Protein AF-A0A970YTP7-F1 (afdb_monomer_lite)

pLDDT: mean 92.65, std 6.41, range [54.28, 98.81]

Foldseek 3Di:
DFQQPDFQFWFAWPVGRDIDTHHLLCQCPCLVHIHTQATDDPDPLLRVLSLVVSLLLCLVLPAAQDPVSLVVCLVPPDHSVVSSVSCVVVRQQGACDHDQFHALDDPPDPDDDDALCVLAQLDDDPVCVVVVVNVPDDPPPDRDDDSSRSVSSSSSCQPAAAQPDPPDFHHPCHHRDDDDFDADPPPDPSCSHSSNSSSSSHHHPVVVVVDPDDVVPPDVCSSRVRNDDDDDDD

Radius of gyration: 18.91 Å; chains: 1; bounding box: 50×32×52 Å

Sequence (234 aa):
MNLLNDAWIPVIRRGTPKRVLIRPYEITEGIDVDPFCSIDAKRPDFKSSYLQFLIGIIQTVMTPQDEVEWVRLFCKPPSKEQLFHSMQKDQRYFDLIGDEISFMQEPNLNAGRKPIANLLIESPGENTLEQNTDHFVKRDRVKGMCEACTAASLYTLNANAPAGGAGIRTSLRGGGPLTVAIIPDGYNAAYDTLWHLVWLNVLISKDLERTNCTLSLQDSAAKFPWAGDIRISK

Structure (mmCIF, N/CA/C/O backbone):
data_AF-A0A970YTP7-F1
#
_entry.id   AF-A0A970YTP7-F1
#
loop_
_atom_site.group_PDB
_atom_site.id
_atom_site.type_symbol
_atom_site.label_atom_id
_atom_site.label_alt_id
_atom_site.label_comp_id
_atom_site.label_asym_id
_atom_site.label_entity_id
_atom_site.label_seq_id
_atom_site.pdbx_PDB_ins_code
_atom_site.Cartn_x
_atom_site.Cartn_y
_atom_site.Cartn_z
_atom_site.occupancy
_atom_site.B_iso_or_equiv
_atom_site.auth_seq_id
_atom_site.auth_comp_id
_atom_site.auth_asym_id
_atom_site.auth_atom_id
_atom_site.pdbx_PDB_model_num
ATOM 1 N N . MET A 1 1 ? -1.627 -13.149 8.360 1.00 95.81 1 MET A N 1
ATOM 2 C CA . MET A 1 1 ? -1.200 -12.580 7.059 1.00 95.81 1 MET A CA 1
ATOM 3 C C . MET A 1 1 ? -0.053 -11.584 7.234 1.00 95.81 1 MET A C 1
ATOM 5 O O . MET A 1 1 ? -0.140 -10.746 8.128 1.00 95.81 1 MET A O 1
ATOM 9 N N . ASN A 1 2 ? 0.952 -11.613 6.358 1.00 98.12 2 ASN A N 1
ATOM 10 C CA . ASN A 1 2 ? 2.012 -10.612 6.220 1.00 98.12 2 ASN A CA 1
ATOM 11 C C . ASN A 1 2 ? 1.844 -9.821 4.909 1.00 98.12 2 ASN A C 1
ATOM 13 O O . ASN A 1 2 ? 1.825 -10.403 3.825 1.00 98.12 2 ASN A O 1
ATOM 17 N N . LEU A 1 3 ? 1.748 -8.490 4.981 1.00 98.44 3 LEU A N 1
ATOM 18 C CA . LEU A 1 3 ? 1.419 -7.636 3.830 1.00 98.44 3 LEU A CA 1
ATOM 19 C C . LEU A 1 3 ? 2.517 -7.585 2.750 1.00 98.44 3 LEU A C 1
ATOM 21 O O . LEU A 1 3 ? 2.234 -7.139 1.636 1.00 98.44 3 LEU A O 1
ATOM 25 N N . LEU A 1 4 ? 3.750 -8.013 3.044 1.00 98.25 4 LEU A N 1
ATOM 26 C CA . LEU A 1 4 ? 4.820 -8.108 2.045 1.00 98.25 4 LEU A CA 1
ATOM 27 C C . LEU A 1 4 ? 4.915 -9.507 1.429 1.00 98.25 4 LEU A C 1
ATOM 29 O O . LEU A 1 4 ? 5.286 -9.618 0.264 1.00 98.25 4 LEU A O 1
ATOM 33 N N . ASN A 1 5 ? 4.559 -10.558 2.173 1.00 97.62 5 ASN A N 1
ATOM 34 C CA . ASN A 1 5 ? 4.778 -11.952 1.769 1.00 97.62 5 ASN A CA 1
ATOM 35 C C . ASN A 1 5 ? 3.519 -12.707 1.327 1.00 97.62 5 ASN A C 1
ATOM 37 O O . ASN A 1 5 ? 3.646 -13.727 0.649 1.00 97.62 5 ASN A O 1
ATOM 41 N N . ASP A 1 6 ? 2.325 -12.226 1.661 1.00 98.31 6 ASP A N 1
ATOM 42 C CA . ASP A 1 6 ? 1.063 -12.833 1.241 1.00 98.31 6 ASP A CA 1
ATOM 43 C C . ASP A 1 6 ? 0.432 -12.061 0.083 1.00 98.31 6 ASP A C 1
ATOM 45 O O . ASP A 1 6 ? 0.568 -10.845 -0.037 1.00 98.31 6 ASP A O 1
ATOM 49 N N . ALA A 1 7 ? -0.267 -12.766 -0.805 1.00 98.31 7 ALA A N 1
ATOM 50 C CA . ALA A 1 7 ? -0.941 -12.143 -1.937 1.00 98.31 7 ALA A CA 1
ATOM 51 C C . ALA A 1 7 ? -2.274 -11.523 -1.488 1.00 98.31 7 ALA A C 1
ATOM 53 O O . ALA A 1 7 ? -3.228 -12.242 -1.186 1.00 98.31 7 ALA A O 1
ATOM 54 N N . TRP A 1 8 ? -2.362 -10.190 -1.465 1.00 98.19 8 TRP A N 1
ATOM 55 C CA . TRP A 1 8 ? -3.527 -9.474 -0.917 1.00 98.19 8 TRP A CA 1
ATOM 56 C C . TRP A 1 8 ? -3.971 -8.253 -1.735 1.00 98.19 8 TRP A C 1
ATOM 58 O O . TRP A 1 8 ? -5.082 -7.754 -1.530 1.00 98.19 8 TRP A O 1
ATOM 68 N N . ILE A 1 9 ? -3.151 -7.788 -2.682 1.00 98.50 9 ILE A N 1
ATOM 69 C CA . ILE A 1 9 ? -3.449 -6.612 -3.506 1.00 98.50 9 ILE A CA 1
ATOM 70 C C . ILE A 1 9 ? -4.160 -7.070 -4.781 1.00 98.50 9 ILE A C 1
ATOM 72 O O . ILE A 1 9 ? -3.568 -7.802 -5.574 1.00 98.50 9 ILE A O 1
ATOM 76 N N . PRO A 1 10 ? -5.424 -6.677 -5.009 1.00 97.88 10 PRO A N 1
ATOM 77 C CA . PRO A 1 10 ? -6.154 -7.113 -6.183 1.00 97.88 10 PRO A CA 1
ATOM 78 C C . PRO A 1 10 ? -5.772 -6.302 -7.415 1.00 97.88 10 PRO A C 1
ATOM 80 O O . PRO A 1 10 ? -5.899 -5.079 -7.427 1.00 97.88 10 PRO A O 1
ATOM 83 N N . VAL A 1 11 ? -5.375 -6.991 -8.475 1.00 98.00 11 VAL A N 1
ATOM 84 C CA . VAL A 1 11 ? -4.936 -6.387 -9.735 1.00 98.00 11 VAL A CA 1
ATOM 85 C C . VAL A 1 11 ? -5.512 -7.134 -10.931 1.00 98.00 11 VAL A C 1
ATOM 87 O O . VAL A 1 11 ? -5.955 -8.280 -10.817 1.00 98.00 11 VAL A O 1
ATOM 90 N N . ILE A 1 12 ? -5.487 -6.480 -12.087 1.00 96.81 12 ILE A N 1
ATOM 91 C CA . ILE A 1 12 ? -5.805 -7.085 -13.383 1.00 96.81 12 ILE A CA 1
ATOM 92 C C . ILE A 1 12 ? -4.615 -6.963 -14.330 1.00 96.81 12 ILE A C 1
ATOM 94 O O . ILE A 1 12 ? -3.863 -5.982 -14.287 1.00 96.81 12 ILE A O 1
ATOM 98 N N . ARG A 1 13 ? -4.453 -7.978 -15.178 1.00 95.00 13 ARG A N 1
ATOM 99 C CA . ARG A 1 13 ? -3.496 -7.955 -16.283 1.00 95.00 13 ARG A CA 1
ATOM 100 C C . ARG A 1 13 ? -4.129 -7.315 -17.517 1.00 95.00 13 ARG A C 1
ATOM 102 O O . ARG A 1 13 ? -5.354 -7.266 -17.640 1.00 95.00 13 ARG A O 1
ATOM 109 N N . ARG A 1 14 ? -3.295 -6.825 -18.432 1.00 91.75 14 ARG A N 1
ATOM 110 C CA . ARG A 1 14 ? -3.754 -6.194 -19.677 1.00 91.75 14 ARG A CA 1
ATOM 111 C C . ARG A 1 14 ? -4.436 -7.194 -20.612 1.00 91.75 14 ARG A C 1
ATOM 113 O O . ARG A 1 14 ? -5.517 -6.913 -21.118 1.00 91.75 14 ARG A O 1
ATOM 120 N N . GLY A 1 15 ? -3.799 -8.337 -20.854 1.00 86.31 15 GLY A N 1
ATOM 121 C CA . GLY A 1 15 ? -4.267 -9.365 -21.781 1.00 86.31 15 GLY A CA 1
ATOM 122 C C . GLY A 1 15 ? -5.380 -10.237 -21.204 1.00 86.31 15 GLY A C 1
ATOM 123 O O . GLY A 1 15 ? -6.215 -10.741 -21.953 1.00 86.31 15 GLY A O 1
ATOM 124 N N . THR A 1 16 ? -5.434 -10.377 -19.875 1.00 81.44 16 THR A N 1
ATOM 125 C CA . THR A 1 16 ? -6.469 -11.160 -19.192 1.00 81.44 16 THR A CA 1
ATOM 126 C C . THR A 1 16 ? -7.192 -10.309 -18.142 1.00 81.44 16 THR A C 1
ATOM 128 O O . THR A 1 16 ? -6.601 -10.006 -17.105 1.00 81.44 16 THR A O 1
ATOM 131 N N . PRO A 1 17 ? -8.500 -10.019 -18.295 1.00 77.12 17 PRO A N 1
ATOM 132 C CA . PRO A 1 17 ? -9.272 -9.227 -17.327 1.00 77.12 17 PRO A CA 1
ATOM 133 C C . PRO A 1 17 ? -9.579 -9.990 -16.023 1.00 77.12 17 PRO A C 1
ATOM 135 O O . PRO A 1 17 ? -10.456 -9.610 -15.247 1.00 77.12 17 PRO A O 1
ATOM 138 N N . LYS A 1 18 ? -8.887 -11.106 -15.768 1.00 85.12 18 LYS A N 1
ATOM 139 C CA . LYS A 1 18 ? -9.058 -11.892 -14.554 1.00 85.12 18 LYS A CA 1
ATOM 140 C C . LYS A 1 18 ? -8.358 -11.178 -13.406 1.00 85.12 18 LYS A C 1
ATOM 142 O O . LYS A 1 18 ? -7.140 -11.023 -13.405 1.00 85.12 18 LYS A O 1
ATOM 147 N N . ARG A 1 19 ? -9.146 -10.820 -12.395 1.00 93.44 19 ARG A N 1
ATOM 148 C CA . ARG A 1 19 ? -8.637 -10.351 -11.109 1.00 93.44 19 ARG A CA 1
ATOM 149 C C . ARG A 1 19 ? -7.770 -11.431 -10.465 1.00 93.44 19 ARG A C 1
ATOM 151 O O . ARG A 1 19 ? -8.222 -12.565 -10.283 1.00 93.44 19 ARG A O 1
ATOM 158 N N . VAL A 1 20 ? -6.564 -11.054 -10.065 1.00 96.25 20 VAL A N 1
ATOM 159 C CA . VAL A 1 20 ? -5.666 -11.867 -9.239 1.00 96.25 20 VAL A CA 1
ATOM 160 C C . VAL A 1 20 ? -5.210 -11.061 -8.029 1.00 96.25 20 VAL A C 1
ATOM 162 O O . VAL A 1 20 ? -5.306 -9.835 -8.023 1.00 96.25 20 VAL A O 1
ATOM 165 N N . LEU A 1 21 ? -4.766 -11.751 -6.983 1.00 97.75 21 LEU A N 1
ATOM 166 C CA . LEU A 1 21 ? -4.118 -11.121 -5.839 1.00 97.75 21 LEU A CA 1
ATOM 167 C C . LEU A 1 21 ? -2.610 -11.239 -6.022 1.00 97.75 21 LEU A C 1
ATOM 169 O O . LEU A 1 21 ? -2.137 -12.316 -6.382 1.00 97.75 21 LEU A O 1
ATOM 173 N N . ILE A 1 22 ? -1.889 -10.156 -5.757 1.00 98.38 22 ILE A N 1
ATOM 174 C CA . ILE A 1 22 ? -0.428 -10.127 -5.792 1.00 98.38 22 ILE A CA 1
ATOM 175 C C . ILE A 1 22 ? 0.149 -9.704 -4.450 1.00 98.38 22 ILE A C 1
ATOM 177 O O . ILE A 1 22 ? -0.513 -9.057 -3.626 1.00 98.38 22 ILE A O 1
ATOM 181 N N . ARG A 1 23 ? 1.410 -10.064 -4.262 1.00 98.62 23 ARG A N 1
ATOM 182 C CA . ARG A 1 23 ? 2.311 -9.492 -3.267 1.00 98.62 23 ARG A CA 1
ATOM 183 C C . ARG A 1 23 ? 2.879 -8.176 -3.804 1.00 98.62 23 ARG A C 1
ATOM 185 O O . ARG A 1 23 ? 2.983 -8.018 -5.022 1.00 98.62 23 ARG A O 1
ATOM 192 N N . PRO A 1 24 ? 3.312 -7.238 -2.947 1.00 98.56 24 PRO A N 1
ATOM 193 C CA . PRO A 1 24 ? 3.849 -5.959 -3.415 1.00 98.56 24 PRO A CA 1
ATOM 194 C C . PRO A 1 24 ? 5.043 -6.112 -4.368 1.00 98.56 24 PRO A C 1
ATOM 196 O O . PRO A 1 24 ? 5.135 -5.393 -5.359 1.00 98.56 24 PRO A O 1
ATOM 199 N N . TYR A 1 25 ? 5.923 -7.087 -4.118 1.00 98.50 25 TYR A N 1
ATOM 200 C CA . TYR A 1 25 ? 7.094 -7.344 -4.961 1.00 98.50 25 TYR A CA 1
ATOM 201 C C . TYR A 1 25 ? 6.776 -8.017 -6.306 1.00 98.50 25 TYR A C 1
ATOM 203 O O . TYR A 1 25 ? 7.640 -8.080 -7.174 1.00 98.50 25 TYR A O 1
ATOM 211 N N . GLU A 1 26 ? 5.553 -8.511 -6.514 1.00 98.56 26 GLU A N 1
ATOM 212 C CA . GLU A 1 26 ? 5.126 -9.125 -7.780 1.00 98.56 26 GLU A CA 1
ATOM 213 C C . GLU A 1 26 ? 4.607 -8.087 -8.790 1.00 98.56 26 GLU A C 1
ATOM 215 O O . GLU A 1 26 ? 4.270 -8.447 -9.911 1.00 98.56 26 GLU A O 1
ATOM 220 N N . ILE A 1 27 ? 4.569 -6.794 -8.445 1.00 98.25 27 ILE A N 1
ATOM 221 C CA . ILE A 1 27 ? 4.050 -5.708 -9.300 1.00 98.25 27 ILE A CA 1
ATOM 222 C C . ILE A 1 27 ? 4.696 -5.633 -10.700 1.00 98.25 27 ILE A C 1
ATOM 224 O O . ILE A 1 27 ? 4.049 -5.177 -11.644 1.00 98.25 27 ILE A O 1
ATOM 228 N N . THR A 1 28 ? 5.940 -6.099 -10.858 1.00 98.12 28 THR A N 1
ATOM 229 C CA . THR A 1 28 ? 6.660 -6.158 -12.145 1.00 98.12 28 THR A CA 1
ATOM 230 C C . THR A 1 28 ? 6.602 -7.533 -12.824 1.00 98.12 28 THR A C 1
ATOM 232 O O . THR A 1 28 ? 7.197 -7.731 -13.884 1.00 98.12 28 THR A O 1
ATOM 235 N N . GLU A 1 29 ? 5.886 -8.511 -12.263 1.00 97.19 29 GLU A N 1
ATOM 236 C CA . GLU A 1 29 ? 5.828 -9.856 -12.832 1.00 97.19 29 GLU A CA 1
ATOM 237 C C . GLU A 1 29 ? 5.122 -9.873 -14.196 1.00 97.19 29 GLU A C 1
ATOM 239 O O . GLU A 1 29 ? 3.940 -9.538 -14.324 1.00 97.19 29 GLU A O 1
ATOM 244 N N . GLY A 1 30 ? 5.841 -10.348 -15.216 1.00 95.19 30 GLY A N 1
ATOM 245 C CA . GLY A 1 30 ? 5.334 -10.444 -16.584 1.00 95.19 30 GLY A CA 1
ATOM 246 C C . GLY A 1 30 ? 5.233 -9.095 -17.295 1.00 95.19 30 GLY A C 1
ATOM 247 O O . GLY A 1 30 ? 4.475 -8.996 -18.256 1.00 95.19 30 GLY A O 1
ATOM 248 N N . ILE A 1 31 ? 5.970 -8.073 -16.838 1.00 95.56 31 ILE A N 1
ATOM 249 C CA . ILE A 1 31 ? 5.868 -6.700 -17.353 1.00 95.56 31 ILE A CA 1
ATOM 250 C C . ILE A 1 31 ? 6.076 -6.581 -18.873 1.00 95.56 31 ILE A C 1
ATOM 252 O O . ILE A 1 31 ? 5.390 -5.787 -19.511 1.00 95.56 31 ILE A O 1
ATOM 256 N N . ASP A 1 32 ? 6.936 -7.424 -19.452 1.00 93.62 32 ASP A N 1
ATOM 257 C CA . ASP A 1 32 ? 7.252 -7.427 -20.888 1.00 93.62 32 ASP A CA 1
ATOM 258 C C . ASP A 1 32 ? 6.234 -8.194 -21.753 1.00 93.62 32 ASP A C 1
ATOM 260 O O . ASP A 1 32 ? 6.257 -8.079 -22.977 1.00 93.62 32 ASP A O 1
ATOM 264 N N . VAL A 1 33 ? 5.353 -9.001 -21.144 1.00 93.31 33 VAL A N 1
ATOM 265 C CA . VAL A 1 33 ? 4.454 -9.924 -21.866 1.00 93.31 33 VAL A CA 1
ATOM 266 C C . VAL A 1 33 ? 2.985 -9.632 -21.569 1.00 93.31 33 VAL A C 1
ATOM 268 O O . VAL A 1 33 ? 2.213 -9.348 -22.480 1.00 93.31 33 VAL A O 1
ATOM 271 N N . ASP A 1 34 ? 2.590 -9.691 -20.299 1.00 94.00 34 ASP A N 1
ATOM 272 C CA . ASP A 1 34 ? 1.218 -9.444 -19.853 1.00 94.00 34 ASP A CA 1
ATOM 273 C C . ASP A 1 34 ? 1.235 -8.670 -18.524 1.00 94.00 34 ASP A C 1
ATOM 275 O O . ASP A 1 34 ? 1.002 -9.254 -17.461 1.00 94.00 34 ASP A O 1
ATOM 279 N N . PRO A 1 35 ? 1.575 -7.368 -18.539 1.00 96.00 35 PRO A N 1
ATOM 280 C CA . PRO A 1 35 ? 1.757 -6.585 -17.323 1.00 96.00 35 PRO A CA 1
ATOM 281 C C . PRO A 1 35 ? 0.459 -6.437 -16.529 1.00 96.00 35 PRO A C 1
ATOM 283 O O . PRO A 1 35 ? -0.642 -6.374 -17.086 1.00 96.00 35 PRO A O 1
ATOM 286 N N . PHE A 1 36 ? 0.597 -6.256 -15.215 1.00 97.38 36 PHE A N 1
ATOM 287 C CA . PHE A 1 36 ? -0.468 -5.666 -14.410 1.00 97.38 36 PHE A CA 1
ATOM 288 C C . PHE A 1 36 ? -0.690 -4.215 -14.838 1.00 97.38 36 PHE A C 1
ATOM 290 O O . PHE A 1 36 ? 0.267 -3.447 -14.931 1.00 97.38 36 PHE A O 1
ATOM 297 N N . CYS A 1 37 ? -1.939 -3.829 -15.092 1.00 94.31 37 CYS A N 1
ATOM 298 C CA . CYS A 1 37 ? -2.277 -2.486 -15.575 1.00 94.31 37 CYS A CA 1
ATOM 299 C C . CYS A 1 37 ? -3.076 -1.663 -14.562 1.00 94.31 37 CYS A C 1
ATOM 301 O O . CYS A 1 37 ? -3.005 -0.439 -14.576 1.00 94.31 37 CYS A O 1
ATOM 303 N N . SER A 1 38 ? -3.824 -2.296 -13.653 1.00 94.50 38 SER A N 1
ATOM 304 C CA . SER A 1 38 ? -4.564 -1.550 -12.635 1.00 94.50 38 SER A CA 1
ATOM 305 C C . SER A 1 38 ? -4.911 -2.373 -11.400 1.00 94.50 38 SER A C 1
ATOM 307 O O . SER A 1 38 ? -4.936 -3.605 -11.426 1.00 94.50 38 SER A O 1
ATOM 309 N N . ILE A 1 39 ? -5.204 -1.656 -10.315 1.00 97.38 39 ILE A N 1
ATOM 310 C CA . ILE A 1 39 ? -5.772 -2.199 -9.080 1.00 97.38 39 ILE A CA 1
ATOM 311 C C . ILE A 1 39 ? -7.286 -2.381 -9.260 1.00 97.38 39 ILE A C 1
ATOM 313 O O . ILE A 1 39 ? -7.998 -1.421 -9.582 1.00 97.38 39 ILE A O 1
ATOM 317 N N . ASP A 1 40 ? -7.777 -3.591 -8.985 1.00 96.25 40 ASP A N 1
ATOM 318 C CA . ASP A 1 40 ? -9.193 -3.979 -9.050 1.00 96.25 40 ASP A CA 1
ATOM 319 C C . ASP A 1 40 ? -9.780 -4.184 -7.644 1.00 96.25 40 ASP A C 1
ATOM 321 O O . ASP A 1 40 ? -10.091 -5.293 -7.190 1.00 96.25 40 ASP A O 1
ATOM 325 N N . ALA A 1 41 ? -9.901 -3.079 -6.908 1.00 95.12 41 ALA A N 1
ATOM 326 C CA . ALA A 1 41 ? -10.595 -3.063 -5.629 1.00 95.12 41 ALA A CA 1
ATOM 327 C C . ALA A 1 41 ? -12.095 -2.809 -5.832 1.00 95.12 41 ALA A C 1
ATOM 329 O O . ALA A 1 41 ? -12.501 -1.958 -6.621 1.00 95.12 41 ALA A O 1
ATOM 330 N N . LYS A 1 42 ? -12.937 -3.507 -5.059 1.00 91.19 42 LYS A N 1
ATOM 331 C CA . LYS A 1 42 ? -14.401 -3.331 -5.108 1.00 91.19 42 LYS A CA 1
ATOM 332 C C . LYS A 1 42 ? -14.880 -1.990 -4.553 1.00 91.19 42 LYS A C 1
ATOM 334 O O . LYS A 1 42 ? -16.020 -1.614 -4.810 1.00 91.19 42 LYS A O 1
ATOM 339 N N . ARG A 1 43 ? -14.037 -1.294 -3.787 1.00 93.12 43 ARG A N 1
ATOM 340 C CA . ARG A 1 43 ? -14.329 0.031 -3.242 1.00 93.12 43 ARG A CA 1
ATOM 341 C C . ARG A 1 43 ? -13.322 1.060 -3.776 1.00 93.12 43 ARG A C 1
ATOM 343 O O . ARG A 1 43 ? -12.125 0.755 -3.799 1.00 93.12 43 ARG A O 1
ATOM 350 N N . PRO A 1 44 ? -13.769 2.261 -4.184 1.00 93.25 44 PRO A N 1
ATOM 351 C CA . PRO A 1 44 ? -12.872 3.304 -4.683 1.00 93.25 44 PRO A CA 1
ATOM 352 C C . PRO A 1 44 ? -11.845 3.795 -3.655 1.00 93.25 44 PRO A C 1
ATOM 354 O O . PRO A 1 44 ? -10.689 4.021 -4.007 1.00 93.25 44 PRO A O 1
ATOM 357 N N . ASP A 1 45 ? -12.240 3.917 -2.387 1.00 94.56 45 ASP A N 1
ATOM 358 C CA . ASP A 1 45 ? -11.342 4.305 -1.295 1.00 94.56 45 ASP A CA 1
ATOM 359 C C . ASP A 1 45 ? -10.218 3.276 -1.110 1.00 94.56 45 ASP A C 1
ATOM 361 O O . ASP A 1 45 ? -9.047 3.644 -1.052 1.00 94.56 45 ASP A O 1
ATOM 365 N N . PHE A 1 46 ? -10.547 1.983 -1.170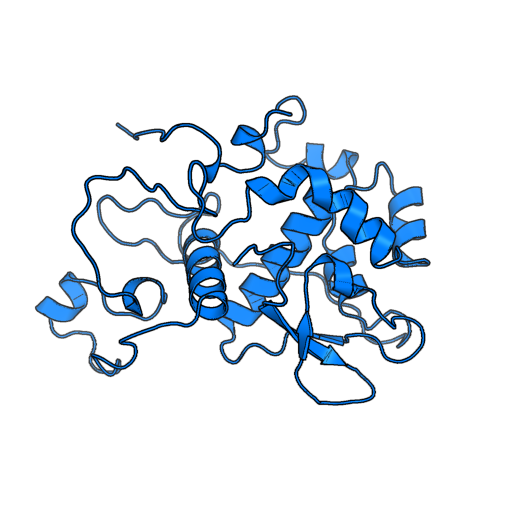 1.00 96.81 46 PHE A N 1
ATOM 366 C CA . PHE A 1 46 ? -9.543 0.922 -1.107 1.00 96.81 46 PHE A CA 1
ATOM 367 C C . PHE A 1 46 ? -8.626 0.948 -2.327 1.00 96.81 46 PHE A C 1
ATOM 369 O O . PHE A 1 46 ? -7.425 0.753 -2.175 1.00 96.81 46 PHE A O 1
ATOM 376 N N . LYS A 1 47 ? -9.147 1.225 -3.533 1.00 96.31 47 LYS A N 1
ATOM 377 C CA . LYS A 1 47 ? -8.314 1.358 -4.742 1.00 96.31 47 LYS A CA 1
ATOM 378 C C . LYS A 1 47 ? -7.224 2.415 -4.548 1.00 96.31 47 LYS A C 1
ATOM 380 O O . LYS A 1 47 ? -6.065 2.149 -4.858 1.00 96.31 47 LYS A O 1
ATOM 385 N N . SER A 1 48 ? -7.590 3.579 -4.006 1.00 94.50 48 SER A N 1
ATOM 386 C CA . SER A 1 48 ? -6.628 4.636 -3.672 1.00 94.50 48 SER A CA 1
ATOM 387 C C . SER A 1 48 ? -5.642 4.183 -2.596 1.00 94.50 48 SER A C 1
ATOM 389 O O . SER A 1 48 ? -4.442 4.397 -2.733 1.00 94.50 48 SER A O 1
ATOM 391 N N . SER A 1 49 ? -6.119 3.510 -1.553 1.00 96.88 49 SER A N 1
ATOM 392 C CA . SER A 1 49 ? -5.276 3.022 -0.463 1.00 96.88 49 SER A CA 1
ATOM 393 C C . SER A 1 49 ? -4.270 1.955 -0.883 1.00 96.88 49 SER A C 1
ATOM 395 O O . SER A 1 49 ? -3.123 2.026 -0.460 1.00 96.88 49 SER A O 1
ATOM 397 N N . TYR A 1 50 ? -4.636 1.022 -1.762 1.00 98.50 50 TYR A N 1
ATOM 398 C CA . TYR A 1 50 ? -3.683 0.074 -2.345 1.00 98.50 50 TYR A CA 1
ATOM 399 C C . TYR A 1 50 ? -2.598 0.786 -3.160 1.00 98.50 50 TYR A C 1
ATOM 401 O O . TYR A 1 50 ? -1.428 0.427 -3.057 1.00 98.50 50 TYR A O 1
ATOM 409 N N . LEU A 1 51 ? -2.965 1.811 -3.941 1.00 98.38 51 LEU A N 1
ATOM 410 C CA . LEU A 1 51 ? -1.995 2.605 -4.699 1.00 98.38 51 LEU A CA 1
ATOM 411 C C . LEU A 1 51 ? -1.044 3.358 -3.759 1.00 98.38 51 LEU A C 1
ATOM 413 O O . LEU A 1 51 ? 0.167 3.281 -3.932 1.00 98.38 51 LEU A O 1
ATOM 417 N N . GLN A 1 52 ? -1.583 4.034 -2.741 1.00 98.12 52 GLN A N 1
ATOM 418 C CA . GLN A 1 52 ? -0.791 4.735 -1.724 1.00 98.12 52 GLN A CA 1
ATOM 419 C C . GLN A 1 52 ? 0.140 3.775 -0.967 1.00 98.12 52 GLN A C 1
ATOM 421 O O . GLN A 1 52 ? 1.304 4.103 -0.751 1.00 98.12 52 GLN A O 1
ATOM 426 N N . PHE A 1 53 ? -0.336 2.573 -0.627 1.00 98.44 53 PHE A N 1
ATOM 427 C CA . PHE A 1 53 ? 0.482 1.535 -0.003 1.00 98.44 53 PHE A CA 1
ATOM 428 C C . PHE A 1 53 ? 1.647 1.120 -0.909 1.00 98.44 53 PHE A C 1
ATOM 430 O O . PHE A 1 53 ? 2.788 1.101 -0.453 1.00 98.44 53 PHE A O 1
ATOM 437 N N . LEU A 1 54 ? 1.379 0.832 -2.190 1.00 98.81 54 LEU A N 1
ATOM 438 C CA . LEU A 1 54 ? 2.407 0.448 -3.162 1.00 98.81 54 LEU A CA 1
ATOM 439 C C . LEU A 1 54 ? 3.447 1.558 -3.369 1.00 98.81 54 LEU A C 1
ATOM 441 O O . LEU A 1 54 ? 4.641 1.274 -3.347 1.00 98.81 54 LEU A O 1
ATOM 445 N N . ILE A 1 55 ? 3.016 2.815 -3.507 1.00 98.62 55 ILE A N 1
ATOM 446 C CA . ILE A 1 55 ? 3.926 3.969 -3.587 1.00 98.62 55 ILE A CA 1
ATOM 447 C C . ILE A 1 55 ? 4.780 4.057 -2.320 1.00 98.62 55 ILE A C 1
ATOM 449 O O . ILE A 1 55 ? 6.000 4.144 -2.411 1.00 98.62 55 ILE A O 1
ATOM 453 N N . GLY A 1 56 ? 4.159 3.971 -1.141 1.00 96.94 56 GLY A N 1
ATOM 454 C CA . GLY A 1 56 ? 4.851 4.074 0.142 1.00 96.94 56 GLY A CA 1
ATOM 455 C C . GLY A 1 56 ? 5.913 2.993 0.350 1.00 96.94 56 GLY A C 1
ATOM 456 O O . GLY A 1 56 ? 7.038 3.306 0.746 1.00 96.94 56 GLY A O 1
ATOM 457 N N . ILE A 1 57 ? 5.591 1.727 0.059 1.00 97.94 57 ILE A N 1
ATOM 458 C CA . ILE A 1 57 ? 6.558 0.635 0.222 1.00 97.94 57 ILE A CA 1
ATOM 459 C C . ILE A 1 57 ? 7.682 0.720 -0.811 1.00 97.94 57 ILE A C 1
ATOM 461 O O . ILE A 1 57 ? 8.841 0.592 -0.428 1.00 97.94 57 ILE A O 1
ATOM 465 N N . ILE A 1 58 ? 7.379 1.006 -2.084 1.00 98.50 58 ILE A N 1
ATOM 466 C CA . ILE A 1 58 ? 8.408 1.146 -3.126 1.00 98.50 58 ILE A CA 1
ATOM 467 C C . ILE A 1 58 ? 9.320 2.339 -2.838 1.00 98.50 58 ILE A C 1
ATOM 469 O O . ILE A 1 58 ? 10.537 2.182 -2.903 1.00 98.50 58 ILE A O 1
ATOM 473 N N . GLN A 1 59 ? 8.769 3.486 -2.427 1.00 97.12 59 GLN A N 1
ATOM 474 C CA . GLN A 1 59 ? 9.567 4.617 -1.952 1.00 97.12 59 GLN A CA 1
ATOM 475 C C . GLN A 1 59 ? 10.498 4.171 -0.819 1.00 97.12 59 GLN A C 1
ATOM 477 O O . GLN A 1 59 ? 11.689 4.451 -0.853 1.00 97.12 59 GLN A O 1
ATOM 482 N N . THR A 1 60 ? 9.994 3.428 0.164 1.00 95.06 60 THR A N 1
ATOM 483 C CA . THR A 1 60 ? 10.777 3.039 1.346 1.00 95.06 60 THR A CA 1
ATOM 484 C C . THR A 1 60 ? 11.937 2.097 1.008 1.00 95.06 60 THR A C 1
ATOM 486 O O . THR A 1 60 ? 13.040 2.265 1.530 1.00 95.06 60 THR A O 1
ATOM 489 N N . VAL A 1 61 ? 11.714 1.106 0.140 1.00 95.44 61 VAL A N 1
ATOM 490 C CA . VAL A 1 61 ? 12.716 0.060 -0.140 1.00 95.44 61 VAL A CA 1
ATOM 491 C C . VAL A 1 61 ? 13.605 0.367 -1.344 1.00 95.44 61 VAL A C 1
ATOM 493 O O . VAL A 1 61 ? 14.681 -0.217 -1.467 1.00 95.44 61 VAL A O 1
ATOM 496 N N . MET A 1 62 ? 13.175 1.277 -2.221 1.00 96.00 62 MET A N 1
ATOM 497 C CA . MET A 1 62 ? 13.815 1.563 -3.505 1.00 96.00 62 MET A CA 1
ATOM 498 C C . MET A 1 62 ? 13.762 3.060 -3.851 1.00 96.00 62 MET A C 1
ATOM 500 O O . MET A 1 62 ? 13.445 3.427 -4.978 1.00 96.00 62 MET A O 1
ATOM 504 N N . THR A 1 63 ? 14.073 3.941 -2.891 1.00 95.62 63 THR A N 1
ATOM 505 C CA . THR A 1 63 ? 14.278 5.374 -3.183 1.00 95.62 63 THR A CA 1
ATOM 506 C C . THR A 1 63 ? 15.468 5.539 -4.143 1.00 95.62 63 THR A C 1
ATOM 508 O O . THR A 1 63 ? 16.585 5.165 -3.767 1.00 95.62 63 THR A O 1
ATOM 511 N N . PRO A 1 64 ? 15.269 6.106 -5.347 1.00 97.44 64 PRO A N 1
ATOM 512 C CA . PRO A 1 64 ? 16.358 6.389 -6.272 1.00 97.44 64 PRO A CA 1
ATOM 513 C C . PRO A 1 64 ? 17.232 7.538 -5.760 1.00 97.44 64 PRO A C 1
ATOM 515 O O . PRO A 1 64 ? 16.726 8.530 -5.233 1.00 97.44 64 PRO A O 1
ATOM 518 N N . GLN A 1 65 ? 18.548 7.423 -5.931 1.00 95.69 65 GLN A N 1
ATOM 519 C CA . GLN A 1 65 ? 19.494 8.444 -5.472 1.00 95.69 65 GLN A CA 1
ATOM 520 C C . GLN A 1 65 ? 19.389 9.743 -6.273 1.00 95.69 65 GLN A C 1
ATOM 522 O O . GLN A 1 65 ? 19.439 10.831 -5.701 1.00 95.69 65 GLN A O 1
ATOM 527 N N . ASP A 1 66 ? 19.215 9.619 -7.586 1.00 97.44 66 ASP A N 1
ATOM 528 C CA . ASP A 1 66 ? 19.200 10.725 -8.535 1.00 97.44 66 ASP A CA 1
ATOM 529 C C . ASP A 1 66 ? 18.247 10.455 -9.713 1.00 97.44 66 ASP A C 1
ATOM 531 O O . ASP A 1 66 ? 17.618 9.396 -9.833 1.00 97.44 66 ASP A O 1
ATOM 535 N N . GLU A 1 67 ? 18.128 11.443 -10.597 1.00 98.25 67 GLU A N 1
ATOM 536 C CA . GLU A 1 67 ? 17.297 11.386 -11.795 1.00 98.25 67 GLU A CA 1
ATOM 537 C C . GLU A 1 67 ? 17.747 10.277 -12.763 1.00 98.25 67 GLU A C 1
ATOM 539 O O . GLU A 1 67 ? 16.922 9.694 -13.469 1.00 98.25 67 GLU A O 1
ATOM 544 N N . VAL A 1 68 ? 19.044 9.949 -12.791 1.00 98.31 68 VAL A N 1
ATOM 545 C CA . VAL A 1 68 ? 19.599 8.914 -13.676 1.00 98.31 68 VAL A CA 1
ATOM 546 C C . VAL A 1 68 ? 19.126 7.535 -13.233 1.00 98.31 68 VAL A C 1
ATOM 548 O O . VAL A 1 68 ? 18.657 6.742 -14.055 1.00 98.31 68 VAL A O 1
ATOM 551 N N . GLU A 1 69 ? 19.203 7.242 -11.936 1.00 98.31 69 GLU A N 1
ATOM 552 C CA . GLU A 1 69 ? 18.677 6.007 -11.372 1.00 98.31 69 GLU A CA 1
ATOM 553 C C . GLU A 1 69 ? 17.159 5.915 -11.539 1.00 98.31 69 GLU A C 1
ATOM 555 O O . GLU A 1 69 ? 16.653 4.850 -11.913 1.00 98.31 69 GLU A O 1
ATOM 560 N N . TRP A 1 70 ? 16.449 7.027 -11.331 1.00 98.56 70 TRP A N 1
ATOM 561 C CA . TRP A 1 70 ? 15.006 7.087 -11.533 1.00 98.56 70 TRP A CA 1
ATOM 562 C C . TRP A 1 70 ? 14.619 6.702 -12.967 1.00 98.56 70 TRP A C 1
ATOM 564 O O . TRP A 1 70 ? 13.791 5.809 -13.161 1.00 98.56 70 TRP A O 1
ATOM 574 N N . VAL A 1 71 ? 15.265 7.304 -1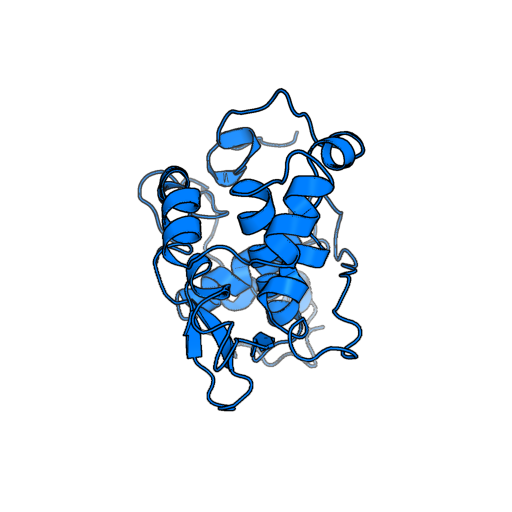3.976 1.00 98.50 71 VAL A N 1
ATOM 575 C CA . VAL A 1 71 ? 15.010 7.008 -15.399 1.00 98.50 71 VAL A CA 1
ATOM 576 C C . VAL A 1 71 ? 15.393 5.571 -15.734 1.00 98.50 71 VAL A C 1
ATOM 578 O O . VAL A 1 71 ? 14.675 4.890 -16.467 1.00 98.50 71 VAL A O 1
ATOM 581 N N . ARG A 1 72 ? 16.502 5.071 -15.182 1.00 98.50 72 ARG A N 1
ATOM 582 C CA . ARG A 1 72 ? 16.940 3.688 -15.394 1.00 98.50 72 ARG A CA 1
ATOM 583 C C . ARG A 1 72 ? 15.875 2.687 -14.944 1.00 98.50 72 ARG A C 1
ATOM 585 O O . ARG A 1 72 ? 15.585 1.766 -15.701 1.00 98.50 72 ARG A O 1
ATOM 592 N N . LEU A 1 73 ? 15.304 2.860 -13.751 1.00 98.12 73 LEU A N 1
ATOM 593 C CA . LEU A 1 73 ? 14.280 1.962 -13.197 1.00 98.12 73 LEU A CA 1
ATOM 594 C C . LEU A 1 73 ? 12.885 2.192 -13.799 1.00 98.12 73 LEU A C 1
ATOM 596 O O . LEU A 1 73 ? 12.078 1.263 -13.842 1.00 98.12 73 LEU A O 1
ATOM 600 N N . PHE A 1 74 ? 12.617 3.390 -14.324 1.00 97.94 74 PHE A N 1
ATOM 601 C CA . PHE A 1 74 ? 11.449 3.640 -15.166 1.00 97.94 74 PHE A CA 1
ATOM 602 C C . PHE A 1 74 ? 11.543 2.828 -16.467 1.00 97.94 74 PHE A C 1
ATOM 604 O O . PHE A 1 74 ? 10.655 2.045 -16.774 1.00 97.94 74 PHE A O 1
ATOM 611 N N . CYS A 1 75 ? 12.649 2.954 -17.209 1.00 97.25 75 CYS A N 1
ATOM 612 C CA . CYS A 1 75 ? 12.835 2.281 -18.499 1.00 97.25 75 CYS A CA 1
ATOM 613 C C . CYS A 1 75 ? 13.075 0.772 -18.373 1.00 97.25 75 CYS A C 1
ATOM 615 O O . CYS A 1 75 ? 12.708 0.012 -19.268 1.00 97.25 75 CYS A O 1
ATOM 617 N N . LYS A 1 76 ? 13.734 0.342 -17.294 1.00 97.50 76 LYS A N 1
ATOM 618 C CA . LYS A 1 76 ? 14.039 -1.058 -17.002 1.00 97.50 76 LYS A CA 1
ATOM 619 C C . LYS A 1 76 ? 13.597 -1.388 -15.572 1.00 97.50 76 LYS A C 1
ATOM 621 O O . LYS A 1 76 ? 14.420 -1.319 -14.653 1.00 97.50 76 LYS A O 1
ATOM 626 N N . PRO A 1 77 ? 12.315 -1.745 -15.391 1.00 98.00 77 PRO A N 1
ATOM 627 C CA . PRO A 1 77 ? 11.766 -2.122 -14.096 1.00 98.00 77 PRO A CA 1
ATOM 628 C C . PRO A 1 77 ? 12.566 -3.260 -13.440 1.00 98.00 77 PRO A C 1
ATOM 630 O O . PRO A 1 77 ? 13.087 -4.134 -14.143 1.00 98.00 77 PRO A O 1
ATOM 633 N N . PRO A 1 78 ? 12.674 -3.277 -12.101 1.00 98.12 78 PRO A N 1
ATOM 634 C CA . PRO A 1 78 ? 13.352 -4.349 -11.383 1.00 98.12 78 PRO A CA 1
ATOM 635 C C . PRO A 1 78 ? 12.596 -5.675 -11.531 1.00 98.12 78 PRO A C 1
ATOM 637 O O . PRO A 1 78 ? 11.368 -5.706 -11.654 1.00 98.12 78 PRO A O 1
ATOM 640 N N . SER A 1 79 ? 13.319 -6.793 -11.457 1.00 98.31 79 SER A N 1
ATOM 641 C CA . SER A 1 79 ? 12.681 -8.109 -11.383 1.00 98.31 79 SER A CA 1
ATOM 642 C C . SER A 1 79 ? 11.923 -8.273 -10.060 1.00 98.31 79 SER A C 1
ATOM 644 O O . SER A 1 79 ? 12.240 -7.623 -9.056 1.00 98.31 79 SER A O 1
ATOM 646 N N . LYS A 1 80 ? 10.947 -9.188 -10.029 1.00 97.69 80 LYS A N 1
ATOM 647 C CA . LYS A 1 80 ? 10.216 -9.504 -8.793 1.00 97.69 80 LYS A CA 1
ATOM 648 C C . LYS A 1 80 ? 11.149 -9.995 -7.684 1.00 97.69 80 LYS A C 1
ATOM 650 O O . LYS A 1 80 ? 10.930 -9.700 -6.516 1.00 97.69 80 LYS A O 1
ATOM 655 N N . GLU A 1 81 ? 12.225 -10.696 -8.040 1.00 98.31 81 GLU A N 1
ATOM 656 C CA . GLU A 1 81 ? 13.244 -11.155 -7.098 1.00 98.31 81 GLU A CA 1
ATOM 657 C C . GLU A 1 81 ? 14.017 -9.970 -6.518 1.00 98.31 81 GLU A C 1
ATOM 659 O O . GLU A 1 81 ? 14.233 -9.930 -5.311 1.00 98.31 81 GLU A O 1
ATOM 664 N N . GLN A 1 82 ? 14.406 -8.982 -7.330 1.00 98.31 82 GLN A N 1
ATOM 665 C CA . GLN A 1 82 ? 15.079 -7.777 -6.828 1.00 98.31 82 GLN A CA 1
ATOM 666 C C . GLN A 1 82 ? 14.182 -7.007 -5.850 1.00 98.31 82 GLN A C 1
ATOM 668 O O . GLN A 1 82 ? 14.645 -6.598 -4.783 1.00 98.31 82 GLN A O 1
ATOM 673 N N . LEU A 1 83 ? 12.891 -6.871 -6.172 1.00 98.19 83 LEU A N 1
ATOM 674 C CA . LEU A 1 83 ? 11.912 -6.265 -5.270 1.00 98.19 83 LEU A CA 1
ATOM 675 C C . LEU A 1 83 ? 11.742 -7.078 -3.982 1.00 98.19 83 LEU A C 1
ATOM 677 O O . LEU A 1 83 ? 11.792 -6.507 -2.894 1.00 98.19 83 LEU A O 1
ATOM 681 N N . PHE A 1 84 ? 11.618 -8.401 -4.080 1.00 98.31 84 PHE A N 1
ATOM 682 C CA . PHE A 1 84 ? 11.513 -9.284 -2.918 1.00 98.31 84 PHE A CA 1
ATOM 683 C C . PHE A 1 84 ? 12.699 -9.112 -1.959 1.00 98.31 84 PHE A C 1
ATOM 685 O O . PHE A 1 84 ? 12.499 -8.887 -0.765 1.00 98.31 84 PHE A O 1
ATOM 692 N N . HIS A 1 85 ? 13.930 -9.133 -2.482 1.00 98.38 85 HIS A N 1
ATOM 693 C CA . HIS A 1 85 ? 15.135 -8.927 -1.675 1.00 98.38 85 HIS A CA 1
ATOM 694 C C . HIS A 1 85 ? 15.154 -7.536 -1.022 1.00 98.38 85 HIS A C 1
ATOM 696 O O . HIS A 1 85 ? 15.516 -7.420 0.147 1.00 98.38 85 HIS A O 1
ATOM 702 N N . SER A 1 86 ? 14.714 -6.486 -1.730 1.00 97.56 86 SER A N 1
ATOM 703 C CA . SER A 1 86 ? 14.658 -5.123 -1.171 1.00 97.56 86 SER A CA 1
ATOM 704 C C . SER A 1 86 ? 13.707 -4.993 0.030 1.00 97.56 86 SER A C 1
ATOM 706 O O . SER A 1 86 ? 13.976 -4.218 0.947 1.00 97.56 86 SER A O 1
ATOM 708 N N . MET A 1 87 ? 12.638 -5.796 0.056 1.00 97.50 87 MET A N 1
ATOM 709 C CA . MET A 1 87 ? 11.599 -5.793 1.091 1.00 97.50 87 MET A CA 1
ATOM 710 C C . MET A 1 87 ? 11.904 -6.722 2.276 1.00 97.50 87 MET A C 1
ATOM 712 O O . MET A 1 87 ? 11.249 -6.634 3.313 1.00 97.50 87 MET A O 1
ATOM 716 N N . GLN A 1 88 ? 12.891 -7.616 2.152 1.00 96.06 88 GLN A N 1
ATOM 717 C CA . GLN A 1 88 ? 13.124 -8.698 3.115 1.00 96.06 88 GLN A CA 1
ATOM 718 C C . GLN A 1 88 ? 13.410 -8.197 4.537 1.00 96.06 88 GLN A C 1
ATOM 720 O O . GLN A 1 88 ? 12.888 -8.742 5.509 1.00 96.06 88 GLN A O 1
ATOM 725 N N . LYS A 1 89 ? 14.202 -7.127 4.657 1.00 94.31 89 LYS A N 1
ATOM 726 C CA . LYS A 1 89 ? 14.594 -6.534 5.946 1.00 94.31 89 LYS A CA 1
ATOM 727 C C . LYS A 1 89 ? 13.420 -5.936 6.732 1.00 94.31 89 LYS A C 1
ATOM 729 O O . LYS A 1 89 ? 13.519 -5.790 7.948 1.00 94.31 89 LYS A O 1
ATOM 734 N N . ASP A 1 90 ? 12.326 -5.605 6.047 1.00 95.94 90 ASP A N 1
ATOM 735 C CA . ASP A 1 90 ? 11.192 -4.891 6.629 1.00 95.94 90 ASP A CA 1
ATOM 736 C C . ASP A 1 90 ? 10.008 -5.822 6.948 1.00 95.94 90 ASP A C 1
ATOM 738 O O . ASP A 1 90 ? 9.059 -5.393 7.594 1.00 95.94 90 ASP A O 1
ATOM 742 N N . GLN A 1 91 ? 10.065 -7.110 6.577 1.00 95.88 91 GLN A N 1
ATOM 743 C CA . GLN A 1 91 ? 8.945 -8.061 6.704 1.00 95.88 91 GLN A CA 1
ATOM 744 C C . GLN A 1 91 ? 8.321 -8.117 8.103 1.00 95.88 91 GLN A C 1
ATOM 746 O O . GLN A 1 91 ? 7.095 -8.143 8.207 1.00 95.88 91 GLN A O 1
ATOM 751 N N . ARG A 1 92 ? 9.142 -8.058 9.161 1.00 96.00 92 ARG A N 1
ATOM 752 C CA . ARG A 1 92 ? 8.687 -8.101 10.565 1.00 96.00 92 ARG A CA 1
ATOM 753 C C . ARG A 1 92 ? 7.748 -6.958 10.965 1.00 96.00 92 ARG A C 1
ATOM 755 O O . ARG A 1 92 ? 7.088 -7.041 11.990 1.00 96.00 92 ARG A O 1
ATOM 762 N N . TYR A 1 93 ? 7.710 -5.870 10.195 1.00 97.12 93 TYR A N 1
ATOM 763 C CA . TYR A 1 93 ? 6.836 -4.725 10.461 1.00 97.12 93 TYR A CA 1
ATOM 764 C C . TYR A 1 93 ? 5.494 -4.831 9.733 1.00 97.12 93 TYR A C 1
ATOM 766 O O . TYR A 1 93 ? 4.645 -3.963 9.890 1.00 97.12 93 TYR A O 1
ATOM 774 N N . PHE A 1 94 ? 5.287 -5.852 8.907 1.00 97.88 94 PHE A N 1
ATOM 775 C CA . PHE A 1 94 ? 4.115 -5.956 8.038 1.00 97.88 94 PHE A CA 1
ATOM 776 C C . PHE A 1 94 ? 3.238 -7.169 8.360 1.00 97.88 94 PHE A C 1
ATOM 778 O O . PHE A 1 94 ? 2.362 -7.514 7.568 1.00 97.88 94 PHE A O 1
ATOM 785 N N . ASP A 1 95 ? 3.421 -7.793 9.523 1.00 97.81 95 ASP A N 1
ATOM 786 C CA . ASP A 1 95 ? 2.476 -8.779 10.044 1.00 97.81 95 ASP A CA 1
ATOM 787 C C . ASP A 1 95 ? 1.190 -8.079 10.491 1.00 97.81 95 ASP A C 1
ATOM 789 O O . ASP A 1 95 ? 1.215 -7.181 11.329 1.00 97.81 95 ASP A O 1
ATOM 793 N N . LEU A 1 96 ? 0.044 -8.463 9.916 1.00 97.12 96 LEU A N 1
ATOM 794 C CA . LEU A 1 96 ? -1.250 -7.873 10.284 1.00 97.12 96 LEU A CA 1
ATOM 795 C C . LEU A 1 96 ? -1.593 -8.160 11.750 1.00 97.12 96 LEU A C 1
ATOM 797 O O . LEU A 1 96 ? -2.172 -7.318 12.427 1.00 97.12 96 LEU A O 1
ATOM 801 N N . ILE A 1 97 ? -1.254 -9.360 12.212 1.00 94.62 97 ILE A N 1
ATOM 802 C CA . ILE A 1 97 ? -1.353 -9.787 13.603 1.00 94.62 97 ILE A CA 1
ATOM 803 C C . ILE A 1 97 ? 0.002 -10.414 13.912 1.00 94.62 97 ILE A C 1
ATOM 805 O O . ILE A 1 97 ? 0.241 -11.563 13.543 1.00 94.62 97 ILE A O 1
ATOM 809 N N . GLY A 1 98 ? 0.904 -9.616 14.474 1.00 91.81 98 GLY A N 1
ATOM 810 C CA . GLY A 1 98 ? 2.234 -10.055 14.891 1.00 91.81 98 GLY A CA 1
ATOM 811 C C . GLY A 1 98 ? 2.341 -10.145 16.410 1.00 91.81 98 GLY A C 1
ATOM 812 O O . GLY A 1 98 ? 1.548 -9.532 17.127 1.00 91.81 98 GLY A O 1
ATOM 813 N N . ASP A 1 99 ? 3.329 -10.902 16.887 1.00 86.94 99 ASP A N 1
ATOM 814 C CA . ASP A 1 99 ? 3.519 -11.162 18.320 1.00 86.94 99 ASP A CA 1
ATOM 815 C C . ASP A 1 99 ? 3.947 -9.900 19.087 1.00 86.94 99 ASP A C 1
ATOM 817 O O . ASP A 1 99 ? 3.377 -9.576 20.127 1.00 86.94 99 ASP A O 1
ATOM 821 N N . GLU A 1 100 ? 4.931 -9.165 18.557 1.00 87.81 100 GLU A N 1
ATOM 822 C CA . GLU A 1 100 ? 5.448 -7.925 19.162 1.00 87.81 100 GLU A CA 1
ATOM 823 C C . GLU A 1 100 ? 4.967 -6.673 18.423 1.00 87.81 100 GLU A C 1
ATOM 825 O O . GLU A 1 100 ? 4.596 -5.676 19.037 1.00 87.81 100 GLU A O 1
ATOM 830 N N . ILE A 1 101 ? 4.974 -6.725 17.089 1.00 93.81 101 ILE A N 1
ATOM 831 C CA . ILE A 1 101 ? 4.642 -5.603 16.215 1.00 93.81 101 ILE A CA 1
ATOM 832 C C . ILE A 1 101 ? 3.504 -6.045 15.310 1.00 93.81 101 ILE A C 1
ATOM 834 O O . ILE A 1 101 ? 3.628 -7.019 14.574 1.00 93.81 101 ILE A O 1
ATOM 838 N N . SER A 1 102 ? 2.403 -5.302 15.339 1.00 95.75 102 SER A N 1
ATOM 839 C CA . SER A 1 102 ? 1.286 -5.495 14.418 1.00 95.75 102 SER A CA 1
ATOM 840 C C . SER A 1 102 ? 1.170 -4.288 13.498 1.00 95.75 102 SER A C 1
ATOM 842 O O . SER A 1 102 ? 1.202 -3.140 13.944 1.00 95.75 102 SER A O 1
ATOM 844 N N . PHE A 1 103 ? 1.031 -4.542 12.199 1.00 97.25 103 PHE A N 1
ATOM 845 C CA . PHE A 1 103 ? 0.944 -3.513 11.172 1.00 97.25 103 PHE A CA 1
ATOM 846 C C . PHE A 1 103 ? -0.138 -2.488 11.527 1.00 97.25 103 PHE A C 1
ATOM 848 O O . PHE A 1 103 ? -1.314 -2.838 11.635 1.00 97.25 103 PHE A O 1
ATOM 855 N N . MET A 1 104 ? 0.276 -1.228 11.706 1.00 95.00 104 MET A N 1
ATOM 856 C CA . MET A 1 104 ? -0.578 -0.071 12.017 1.00 95.00 104 MET A CA 1
ATOM 857 C C . MET A 1 104 ? -1.515 -0.256 13.225 1.00 95.00 104 MET A C 1
ATOM 859 O O . MET A 1 104 ? -2.617 0.297 13.245 1.00 95.00 104 MET A O 1
ATOM 863 N N . GLN A 1 105 ? -1.100 -1.039 14.220 1.00 93.31 105 GLN A N 1
ATOM 864 C CA . GLN A 1 105 ? -1.889 -1.355 15.411 1.00 93.31 105 GLN A CA 1
ATOM 865 C C . GLN A 1 105 ? -1.058 -1.214 16.683 1.00 93.31 105 GLN A C 1
ATOM 867 O O . GLN A 1 105 ? 0.166 -1.226 16.640 1.00 93.31 105 GLN A O 1
ATOM 872 N N . GLU A 1 106 ? -1.761 -1.130 17.811 1.00 90.38 106 GLU A N 1
ATOM 873 C CA . GLU A 1 106 ? -1.185 -1.205 19.148 1.00 90.38 106 GLU A CA 1
ATOM 874 C C . GLU A 1 106 ? -1.857 -2.359 19.916 1.00 90.38 106 GLU A C 1
ATOM 876 O O . GLU A 1 106 ? -3.011 -2.211 20.338 1.00 90.38 106 GLU A O 1
ATOM 881 N N . PRO A 1 107 ? -1.192 -3.520 20.060 1.00 82.06 107 PRO A N 1
ATOM 882 C CA . PRO A 1 107 ? -1.807 -4.715 20.633 1.00 82.06 107 PRO A CA 1
ATOM 883 C C . PRO A 1 107 ? -2.097 -4.595 22.137 1.00 82.06 107 PRO A C 1
ATOM 885 O O . PRO A 1 107 ? -3.020 -5.249 22.622 1.00 82.06 107 PRO A O 1
ATOM 888 N N . ASN A 1 108 ? -1.369 -3.749 22.877 1.00 79.50 108 ASN A N 1
ATOM 889 C CA . ASN A 1 108 ? -1.486 -3.644 24.337 1.00 79.50 108 ASN A CA 1
ATOM 890 C C . ASN A 1 108 ? -2.410 -2.505 24.801 1.00 79.50 108 ASN A C 1
ATOM 892 O O . ASN A 1 108 ? -2.415 -2.134 25.979 1.00 79.50 108 ASN A O 1
ATOM 896 N N . LEU A 1 109 ? -3.207 -1.932 23.894 1.00 80.00 109 LEU A N 1
ATOM 897 C CA . LEU A 1 109 ? -4.122 -0.851 24.237 1.00 80.00 109 LEU A CA 1
ATOM 898 C C . LEU A 1 109 ? -5.281 -1.375 25.098 1.00 80.00 109 LEU A C 1
ATOM 900 O O . LEU A 1 109 ? -6.087 -2.193 24.654 1.00 80.00 109 LEU A O 1
ATOM 904 N N . ASN A 1 110 ? -5.425 -0.848 26.317 1.00 80.00 110 ASN A N 1
ATOM 905 C CA . ASN A 1 110 ? -6.600 -1.103 27.151 1.00 80.00 110 ASN A CA 1
ATOM 906 C C . ASN A 1 110 ? -7.807 -0.304 26.623 1.00 80.00 110 ASN A C 1
ATOM 908 O O . ASN A 1 110 ? -8.143 0.764 27.136 1.00 80.00 110 ASN A O 1
ATOM 912 N N . ALA A 1 111 ? -8.417 -0.804 25.550 1.00 79.25 111 ALA A N 1
ATOM 913 C CA . ALA A 1 111 ? -9.576 -0.214 24.895 1.00 79.25 111 ALA A CA 1
ATOM 914 C C . ALA A 1 111 ? -10.758 -1.194 24.858 1.00 79.25 111 ALA A C 1
ATOM 916 O O . ALA A 1 111 ? -10.597 -2.413 24.786 1.00 79.25 111 ALA A O 1
ATOM 917 N N . GLY A 1 112 ? -11.977 -0.652 24.883 1.00 83.88 112 GLY A N 1
ATOM 918 C CA . GLY A 1 112 ? -13.193 -1.444 24.706 1.00 83.88 112 GLY A CA 1
ATOM 919 C C . GLY A 1 112 ? -13.281 -2.063 23.307 1.00 83.88 112 GLY A C 1
ATOM 920 O O . GLY A 1 112 ? -12.797 -1.497 22.325 1.00 83.88 112 GLY A O 1
ATOM 921 N N . ARG A 1 113 ? -13.942 -3.222 23.199 1.00 88.06 113 ARG A N 1
ATOM 922 C CA . ARG A 1 113 ? -14.188 -3.876 21.905 1.00 88.06 113 ARG A CA 1
ATOM 923 C C . ARG A 1 113 ? -15.152 -3.042 21.064 1.00 88.06 113 ARG A C 1
ATOM 925 O O . ARG A 1 113 ? -16.208 -2.644 21.547 1.00 88.06 113 ARG A O 1
ATOM 932 N N . LYS A 1 114 ? -14.815 -2.845 19.790 1.00 89.62 114 LYS A N 1
ATOM 933 C CA . LYS A 1 114 ? -15.682 -2.199 18.796 1.00 89.62 114 LYS A CA 1
ATOM 934 C C . LYS A 1 114 ? -16.014 -3.169 17.655 1.00 89.62 114 LYS A C 1
ATOM 936 O O . LYS A 1 114 ? -15.225 -4.078 17.391 1.00 89.62 114 LYS A O 1
ATOM 941 N N . PRO A 1 115 ? -17.156 -3.002 16.968 1.00 91.38 115 PRO A N 1
ATOM 942 C CA . PRO A 1 115 ? -17.471 -3.786 15.778 1.00 91.38 115 PRO A CA 1
ATOM 943 C C . PRO A 1 115 ? -16.412 -3.609 14.683 1.00 91.38 115 PRO A C 1
ATOM 945 O O . PRO A 1 115 ? -15.946 -2.497 14.444 1.00 91.38 115 PRO A O 1
ATOM 948 N N . ILE A 1 116 ? -16.086 -4.682 13.953 1.00 93.69 116 ILE A N 1
ATOM 949 C CA . ILE A 1 116 ? -15.107 -4.641 12.848 1.00 93.69 116 ILE A CA 1
ATOM 950 C C . ILE A 1 116 ? -15.512 -3.662 11.735 1.00 93.69 116 ILE A C 1
ATOM 952 O O . ILE A 1 116 ? -14.660 -3.087 11.061 1.00 93.69 116 ILE A O 1
ATOM 956 N N . ALA A 1 117 ? -16.818 -3.425 11.571 1.00 93.31 117 ALA A N 1
ATOM 957 C CA . ALA A 1 117 ? -17.352 -2.439 10.640 1.00 93.31 117 ALA A CA 1
ATOM 958 C C . ALA A 1 117 ? -16.783 -1.033 10.884 1.00 93.31 117 ALA A C 1
ATOM 960 O O . ALA A 1 117 ? -16.644 -0.281 9.925 1.00 93.31 117 ALA A O 1
ATOM 961 N N . ASN A 1 118 ? -16.395 -0.690 12.116 1.00 91.81 118 ASN A N 1
ATOM 962 C CA . ASN A 1 118 ? -15.855 0.629 12.456 1.00 91.81 118 ASN A CA 1
ATOM 963 C C . ASN A 1 118 ? -14.499 0.925 11.789 1.00 91.81 118 ASN A C 1
ATOM 965 O O . ASN A 1 118 ? -14.052 2.066 11.829 1.00 91.81 118 ASN A O 1
ATOM 969 N N . LEU A 1 119 ? -13.849 -0.066 11.161 1.00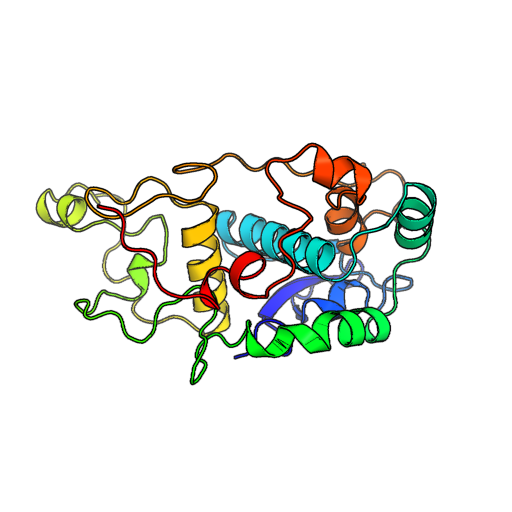 93.44 119 LEU A N 1
ATOM 970 C CA . LEU A 1 119 ? -12.682 0.170 10.302 1.00 93.44 119 LEU A CA 1
ATOM 971 C C . LEU A 1 119 ? -13.047 0.771 8.933 1.00 93.44 119 LEU A C 1
ATOM 973 O O . LEU A 1 119 ? -12.159 1.169 8.183 1.00 93.44 119 LEU A O 1
ATOM 977 N N . LEU A 1 120 ? -14.330 0.800 8.570 1.00 93.44 120 LEU A N 1
ATOM 978 C CA . LEU A 1 120 ? -14.812 1.380 7.319 1.00 93.44 120 LEU A CA 1
ATOM 979 C C . LEU A 1 120 ? -15.228 2.834 7.547 1.00 93.44 120 LEU A C 1
ATOM 981 O O . LEU A 1 120 ? -15.991 3.120 8.466 1.00 93.44 120 LEU A O 1
ATOM 985 N N . ILE A 1 121 ? -14.747 3.740 6.692 1.00 91.31 121 ILE A N 1
ATOM 986 C CA . ILE A 1 121 ? -14.925 5.195 6.842 1.00 91.31 121 ILE A CA 1
ATOM 987 C C . ILE A 1 121 ? -16.406 5.613 6.856 1.00 91.31 121 ILE A C 1
ATOM 989 O O . ILE A 1 121 ? -16.765 6.599 7.491 1.00 91.31 121 ILE A O 1
ATOM 993 N N . GLU A 1 122 ? -17.270 4.876 6.163 1.00 89.50 122 GLU A N 1
ATOM 994 C CA . GLU A 1 122 ? -18.707 5.140 6.070 1.00 89.50 122 GLU A CA 1
ATOM 995 C C . GLU A 1 122 ? -19.531 4.571 7.231 1.00 89.50 122 GLU A C 1
ATOM 997 O O . GLU A 1 122 ? -20.740 4.809 7.291 1.00 89.50 122 GLU A O 1
ATOM 1002 N N . SER A 1 123 ? -18.924 3.775 8.114 1.00 90.75 123 SER A N 1
ATOM 1003 C CA . SER A 1 123 ? -19.650 3.189 9.238 1.00 90.75 123 SER A CA 1
ATOM 1004 C C . SER A 1 123 ? -20.054 4.274 10.236 1.00 90.75 123 SER A C 1
ATOM 1006 O O . SER A 1 123 ? -19.233 5.128 10.578 1.00 90.75 123 SER A O 1
ATOM 1008 N N . PRO A 1 124 ? -21.304 4.255 10.729 1.00 88.75 124 PRO A N 1
ATOM 1009 C CA . PRO A 1 124 ? -21.783 5.285 11.632 1.00 88.75 124 PRO A CA 1
ATOM 1010 C C . PRO A 1 124 ? -21.029 5.222 12.962 1.00 88.75 124 PRO A C 1
ATOM 1012 O O . PRO A 1 124 ? -20.814 4.148 13.529 1.00 88.75 124 PRO A O 1
ATOM 1015 N N . GLY A 1 125 ? -20.637 6.395 13.460 1.00 87.38 125 GLY A N 1
ATOM 1016 C CA . GLY A 1 125 ? -20.093 6.539 14.805 1.00 87.38 125 GLY A CA 1
ATOM 1017 C C . GLY A 1 125 ? -21.178 6.404 15.875 1.00 87.38 125 GLY A C 1
ATOM 1018 O O . GLY A 1 125 ? -22.371 6.362 15.576 1.00 87.38 125 GLY A O 1
ATOM 1019 N N . GLU A 1 126 ? -20.757 6.397 17.138 1.00 86.44 126 GLU A N 1
ATOM 1020 C CA . GLU A 1 126 ? -21.643 6.273 18.305 1.00 86.44 126 GLU A CA 1
ATOM 1021 C C . GLU A 1 126 ? -22.740 7.349 18.314 1.00 86.44 126 GLU A C 1
ATOM 1023 O O . GLU A 1 126 ? -23.921 7.017 18.261 1.00 86.44 126 GLU A O 1
ATOM 1028 N N . ASN A 1 127 ? -22.364 8.628 18.205 1.00 86.75 127 ASN A N 1
ATOM 1029 C CA . ASN A 1 127 ? -23.329 9.732 18.133 1.00 86.75 127 ASN A CA 1
ATOM 1030 C C . ASN A 1 127 ? -24.287 9.617 16.938 1.00 86.75 127 ASN A C 1
ATOM 1032 O O . ASN A 1 127 ? -25.456 9.976 17.048 1.00 86.75 127 ASN A O 1
ATOM 1036 N N . THR A 1 128 ? -23.812 9.135 15.784 1.00 88.56 128 THR A N 1
ATOM 1037 C CA . THR A 1 128 ? -24.653 8.978 14.586 1.00 88.56 128 THR A CA 1
ATOM 1038 C C . THR A 1 128 ? -25.738 7.926 14.819 1.00 88.56 128 THR A C 1
ATOM 1040 O O . THR A 1 128 ? -26.880 8.123 14.405 1.00 88.56 128 THR A O 1
ATOM 1043 N N . LEU A 1 129 ? -25.402 6.841 15.525 1.00 89.19 129 LEU A N 1
ATOM 1044 C CA . LEU A 1 129 ? -26.352 5.802 15.921 1.00 89.19 129 LEU A CA 1
ATOM 1045 C C . LEU A 1 129 ? -27.340 6.309 16.977 1.00 89.19 129 LEU A C 1
ATOM 1047 O O . LEU A 1 129 ? -28.544 6.118 16.814 1.00 89.19 129 LEU A O 1
ATOM 1051 N N . GLU A 1 130 ? -26.854 6.975 18.029 1.00 90.44 130 GLU A N 1
ATOM 1052 C CA . GLU A 1 130 ? -27.690 7.510 19.114 1.00 90.44 130 GLU A CA 1
ATOM 1053 C C . GLU A 1 130 ? -28.687 8.560 18.617 1.00 90.44 130 GLU A C 1
ATOM 1055 O O . GLU A 1 130 ? -29.863 8.534 18.977 1.00 90.44 130 GLU A O 1
ATOM 1060 N N . GLN A 1 131 ? -28.234 9.460 17.742 1.00 93.06 131 GLN A N 1
ATOM 1061 C CA . GLN A 1 131 ? -29.075 10.488 17.126 1.00 93.06 131 GLN A CA 1
ATOM 1062 C C . GLN A 1 131 ? -29.904 9.950 15.955 1.00 93.06 131 GLN A C 1
ATOM 1064 O O . GLN A 1 131 ? -30.694 10.695 15.376 1.00 93.06 131 GLN A O 1
ATOM 1069 N N . ASN A 1 132 ? -29.734 8.672 15.600 1.00 90.75 132 ASN A N 1
ATOM 1070 C CA . ASN A 1 132 ? -30.424 8.006 14.502 1.00 90.75 132 ASN A CA 1
ATOM 1071 C C . ASN A 1 132 ? -30.273 8.748 13.160 1.00 90.75 132 ASN A C 1
ATOM 1073 O O . ASN A 1 132 ? -31.226 8.834 12.391 1.00 90.75 132 ASN A O 1
ATOM 1077 N N . THR A 1 133 ? -29.090 9.311 12.893 1.00 91.88 133 THR A N 1
ATOM 1078 C CA . THR A 1 133 ? -28.797 10.119 11.692 1.00 91.88 133 THR A CA 1
ATOM 1079 C C . THR A 1 133 ? -28.135 9.317 10.568 1.00 91.88 133 THR A C 1
ATOM 1081 O O . THR A 1 133 ? -27.807 9.855 9.513 1.00 91.88 133 THR A O 1
ATOM 1084 N N . ASP A 1 134 ? -27.993 8.003 10.734 1.00 90.94 134 ASP A N 1
ATOM 1085 C CA . ASP A 1 134 ? -27.437 7.055 9.764 1.00 90.94 134 ASP A CA 1
ATOM 1086 C C . ASP A 1 134 ? -28.479 6.534 8.755 1.00 90.94 134 ASP A C 1
ATOM 1088 O O . ASP A 1 134 ? -28.399 5.396 8.299 1.00 90.94 134 ASP A O 1
ATOM 1092 N N . HIS A 1 135 ? -29.455 7.362 8.366 1.00 90.56 135 HIS A N 1
ATOM 1093 C CA . HIS A 1 135 ? -30.654 6.960 7.609 1.00 90.56 135 HIS A CA 1
ATOM 1094 C C . HIS A 1 135 ? -30.396 6.134 6.335 1.00 90.56 135 HIS A C 1
ATOM 1096 O O . HIS A 1 135 ? -31.226 5.308 5.954 1.00 90.56 135 HIS A O 1
ATOM 1102 N N . PHE A 1 136 ? -29.265 6.359 5.661 1.00 91.06 136 PHE A N 1
ATOM 1103 C CA . PHE A 1 136 ? -28.910 5.676 4.412 1.00 91.06 136 PHE A CA 1
ATOM 1104 C C . PHE A 1 136 ? -27.899 4.540 4.594 1.00 91.06 136 PHE A C 1
ATOM 1106 O O . PHE A 1 136 ? -27.575 3.844 3.627 1.00 91.06 136 PHE A O 1
ATOM 1113 N N . VAL A 1 137 ? -27.407 4.319 5.815 1.00 88.62 137 VAL A N 1
ATOM 1114 C CA . VAL A 1 137 ? -26.465 3.244 6.110 1.00 88.62 137 VAL A CA 1
ATOM 1115 C C . VAL A 1 137 ? -27.223 2.043 6.654 1.00 88.62 137 VAL A C 1
ATOM 1117 O O . VAL A 1 137 ? -27.895 2.091 7.678 1.00 88.62 137 VAL A O 1
ATOM 1120 N N . LYS A 1 138 ? -27.102 0.910 5.960 1.00 87.06 138 LYS A N 1
ATOM 1121 C CA . LYS A 1 138 ? -27.653 -0.355 6.452 1.00 87.06 138 LYS A CA 1
ATOM 1122 C C . LYS A 1 138 ? -26.793 -0.856 7.611 1.00 87.06 138 LYS A C 1
ATOM 1124 O O . LYS A 1 138 ? -25.672 -1.318 7.384 1.00 87.06 138 LYS A O 1
ATOM 1129 N N . ARG A 1 139 ? -27.335 -0.780 8.829 1.00 85.00 139 ARG A N 1
ATOM 1130 C CA . ARG A 1 139 ? -26.728 -1.349 10.042 1.00 85.00 139 ARG A CA 1
ATOM 1131 C C . ARG A 1 139 ? -26.462 -2.849 9.871 1.00 85.00 139 ARG A C 1
ATOM 1133 O O . ARG A 1 139 ? -27.098 -3.516 9.055 1.00 85.00 139 ARG A O 1
ATOM 1140 N N . ASP A 1 140 ? -25.482 -3.364 10.611 1.00 84.56 140 ASP A N 1
ATOM 1141 C CA . ASP A 1 140 ? -25.106 -4.788 10.644 1.00 84.56 140 ASP A CA 1
ATOM 1142 C C . ASP A 1 140 ? -24.682 -5.418 9.305 1.00 84.56 140 ASP A C 1
ATOM 1144 O O . ASP A 1 140 ? -24.611 -6.644 9.181 1.00 84.56 140 ASP A O 1
ATOM 1148 N N . ARG A 1 141 ? -24.354 -4.601 8.295 1.00 87.94 141 ARG A N 1
ATOM 1149 C CA . ARG A 1 141 ? -23.932 -5.083 6.970 1.00 87.94 141 ARG A CA 1
ATOM 1150 C C . ARG A 1 141 ? -22.611 -5.853 7.007 1.00 87.94 141 ARG A C 1
ATOM 1152 O O . ARG A 1 141 ? -22.421 -6.770 6.212 1.00 87.94 141 ARG A O 1
ATOM 1159 N N . VAL A 1 142 ? -21.696 -5.472 7.897 1.00 92.81 142 VAL A N 1
ATOM 1160 C CA . VAL A 1 142 ? -20.360 -6.068 8.000 1.00 92.81 142 VAL A CA 1
ATOM 1161 C C . VAL A 1 142 ? -20.155 -6.614 9.405 1.00 92.81 142 VAL A C 1
ATOM 1163 O O . VAL A 1 142 ? -19.891 -5.871 10.344 1.00 92.81 142 VAL A O 1
ATOM 1166 N N . LYS A 1 143 ? -20.278 -7.936 9.538 1.00 93.31 143 LYS A N 1
ATOM 1167 C CA . LYS A 1 143 ? -20.075 -8.663 10.805 1.00 93.31 143 LYS A CA 1
ATOM 1168 C C . LYS A 1 143 ? -18.713 -9.354 10.893 1.00 93.31 143 LYS A C 1
ATOM 1170 O O . LYS A 1 143 ? -18.331 -9.824 11.956 1.00 93.31 143 LYS A O 1
ATOM 1175 N N . GLY A 1 144 ? -17.988 -9.411 9.779 1.00 95.06 144 GLY A N 1
ATOM 1176 C CA . GLY A 1 144 ? -16.674 -10.030 9.661 1.00 95.06 144 GLY A CA 1
ATOM 1177 C C . GLY A 1 144 ? -15.947 -9.510 8.427 1.00 95.06 144 GLY A C 1
ATOM 1178 O O . GLY A 1 144 ? -16.579 -9.049 7.474 1.00 95.06 144 GLY A O 1
ATOM 1179 N N . MET A 1 145 ? -14.620 -9.578 8.454 1.00 95.25 145 MET A N 1
ATOM 1180 C CA . MET A 1 145 ? -13.747 -9.200 7.346 1.00 95.25 145 MET A CA 1
ATOM 1181 C C . MET A 1 145 ? -12.662 -10.259 7.168 1.00 95.25 145 MET A C 1
ATOM 1183 O O . MET A 1 145 ? -12.188 -10.839 8.142 1.00 95.25 145 MET A O 1
ATOM 1187 N N . CYS A 1 146 ? -12.284 -10.514 5.916 1.00 95.06 146 CYS A N 1
ATOM 1188 C CA . CYS A 1 146 ? -11.107 -11.318 5.604 1.00 95.06 146 CYS A CA 1
ATOM 1189 C C . CYS A 1 146 ? -9.823 -10.574 6.015 1.00 95.06 146 CYS A C 1
ATOM 1191 O O . CYS A 1 146 ? -9.843 -9.348 6.057 1.00 95.06 146 CYS A O 1
ATOM 1193 N N . GLU A 1 147 ? -8.695 -11.257 6.242 1.00 96.25 147 GLU A N 1
ATOM 1194 C CA . GLU A 1 147 ? -7.437 -10.583 6.629 1.00 96.25 147 GLU A CA 1
ATOM 1195 C C . GLU A 1 147 ? -7.018 -9.492 5.625 1.00 96.25 147 GLU A C 1
ATOM 1197 O O . GLU A 1 147 ? -6.754 -8.358 6.019 1.00 96.25 147 GLU A O 1
ATOM 1202 N N . ALA A 1 148 ? -7.058 -9.785 4.319 1.00 96.06 148 ALA A N 1
ATOM 1203 C CA . ALA A 1 148 ? -6.758 -8.807 3.266 1.00 96.06 148 ALA A CA 1
ATOM 1204 C C . ALA A 1 148 ? -7.713 -7.599 3.282 1.00 96.06 148 ALA A C 1
ATOM 1206 O O . ALA A 1 148 ? -7.311 -6.469 3.012 1.00 96.06 148 ALA A O 1
ATOM 1207 N N . CYS A 1 149 ? -8.981 -7.843 3.619 1.00 96.00 149 CYS A N 1
ATOM 1208 C CA . CYS A 1 149 ? -10.014 -6.827 3.754 1.00 96.00 149 CYS A CA 1
ATOM 1209 C C . CYS A 1 149 ? -9.703 -5.931 4.960 1.00 96.00 149 CYS A C 1
ATOM 1211 O O . CYS A 1 149 ? -9.716 -4.714 4.829 1.00 96.00 149 CYS A O 1
ATOM 1213 N N . THR A 1 150 ? -9.359 -6.537 6.100 1.00 97.06 150 THR A N 1
ATOM 1214 C CA . THR A 1 150 ? -8.988 -5.849 7.341 1.00 97.06 150 THR A CA 1
ATOM 1215 C C . THR A 1 150 ? -7.740 -4.993 7.153 1.00 97.06 150 THR A C 1
ATOM 1217 O O . THR A 1 150 ? -7.752 -3.833 7.549 1.00 97.06 150 THR A O 1
ATOM 1220 N N . ALA A 1 151 ? -6.694 -5.509 6.500 1.00 97.31 151 ALA A N 1
ATOM 1221 C CA . ALA A 1 151 ? -5.487 -4.737 6.201 1.00 97.31 151 ALA A CA 1
ATOM 1222 C C . ALA A 1 151 ? -5.782 -3.522 5.311 1.00 97.31 151 ALA A C 1
ATOM 1224 O O . ALA A 1 151 ? -5.329 -2.414 5.603 1.00 97.31 151 ALA A O 1
ATOM 1225 N N . ALA A 1 152 ? -6.589 -3.707 4.259 1.00 97.50 152 ALA A N 1
ATOM 1226 C CA . ALA A 1 152 ? -7.009 -2.610 3.395 1.00 97.50 152 ALA A CA 1
ATOM 1227 C C . ALA A 1 152 ? -7.824 -1.567 4.170 1.00 97.50 152 ALA A C 1
ATOM 1229 O O . ALA A 1 152 ? -7.521 -0.380 4.078 1.00 97.50 152 ALA A O 1
ATOM 1230 N N . SER A 1 153 ? -8.805 -1.991 4.971 1.00 97.00 153 SER A N 1
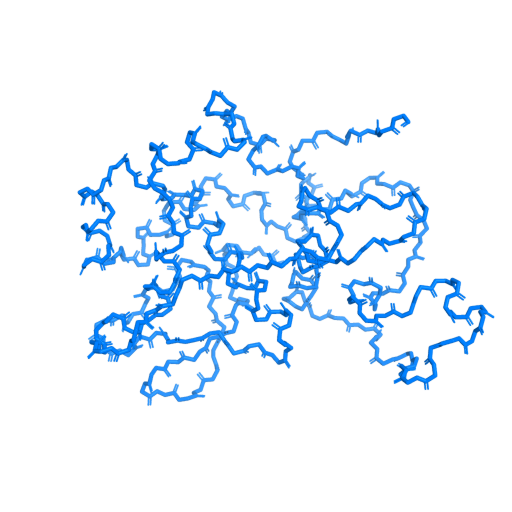ATOM 1231 C CA . SER A 1 153 ? -9.600 -1.103 5.824 1.00 97.00 153 SER A CA 1
ATOM 1232 C C . SER A 1 153 ? -8.732 -0.330 6.813 1.00 97.00 153 SER A C 1
ATOM 1234 O O . SER A 1 153 ? -8.860 0.885 6.912 1.00 97.00 153 SER A O 1
ATOM 1236 N N . LEU A 1 154 ? -7.814 -1.011 7.501 1.00 96.31 154 LEU A N 1
ATOM 1237 C CA . LEU A 1 154 ? -6.929 -0.415 8.496 1.00 96.31 154 LEU A CA 1
ATOM 1238 C C . LEU A 1 154 ? -6.010 0.643 7.877 1.00 96.31 154 LEU A C 1
ATOM 1240 O O . LEU A 1 154 ? -5.926 1.759 8.392 1.00 96.31 154 LEU A O 1
ATOM 1244 N N . TYR A 1 155 ? -5.362 0.328 6.752 1.00 96.62 155 TYR A N 1
ATOM 1245 C CA . TYR A 1 155 ? -4.538 1.302 6.037 1.00 96.62 155 TYR A CA 1
ATOM 1246 C C . TYR A 1 155 ? -5.386 2.474 5.527 1.00 96.62 155 TYR A C 1
ATOM 1248 O O . TYR A 1 155 ? -5.007 3.632 5.686 1.00 96.62 155 TYR A O 1
ATOM 1256 N N . THR A 1 156 ? -6.564 2.190 4.960 1.00 96.50 156 THR A N 1
ATOM 1257 C CA . THR A 1 156 ? -7.496 3.216 4.461 1.00 96.50 156 THR A CA 1
ATOM 1258 C C . THR A 1 156 ? -7.916 4.173 5.568 1.00 96.50 156 THR A C 1
ATOM 1260 O O . THR A 1 156 ? -7.866 5.386 5.372 1.00 96.50 156 THR A O 1
ATOM 1263 N N . LEU A 1 157 ? -8.272 3.646 6.740 1.00 94.62 157 LEU A N 1
ATOM 1264 C CA . LEU A 1 157 ? -8.672 4.445 7.888 1.00 94.62 157 LEU A CA 1
ATOM 1265 C C . LEU A 1 157 ? -7.524 5.356 8.344 1.00 94.62 157 LEU A C 1
ATOM 1267 O O . LEU A 1 157 ? -7.699 6.564 8.467 1.00 94.62 157 LEU A O 1
ATOM 1271 N N . ASN A 1 158 ? -6.324 4.802 8.517 1.00 92.56 158 ASN A N 1
ATOM 1272 C CA . ASN A 1 158 ? -5.169 5.571 8.980 1.00 92.56 158 ASN A CA 1
ATOM 1273 C C . ASN A 1 158 ? -4.680 6.616 7.963 1.00 92.56 158 ASN A C 1
ATOM 1275 O O . ASN A 1 158 ? -4.172 7.666 8.356 1.00 92.56 158 ASN A O 1
ATOM 1279 N N . ALA A 1 159 ? -4.815 6.345 6.663 1.00 92.56 159 ALA A N 1
ATOM 1280 C CA . ALA A 1 159 ? -4.325 7.236 5.616 1.00 92.56 159 ALA A CA 1
ATOM 1281 C C . ALA A 1 159 ? -5.340 8.312 5.208 1.00 92.56 159 ALA A C 1
ATOM 1283 O O . ALA A 1 159 ? -4.930 9.433 4.900 1.00 92.56 159 ALA A O 1
ATOM 1284 N N . ASN A 1 160 ? -6.634 7.973 5.162 1.00 93.38 160 ASN A N 1
ATOM 1285 C CA . ASN A 1 160 ? -7.645 8.747 4.435 1.00 93.38 160 ASN A CA 1
ATOM 1286 C C . ASN A 1 160 ? -8.892 9.108 5.263 1.00 93.38 160 ASN A C 1
ATOM 1288 O O . ASN A 1 160 ? -9.737 9.851 4.762 1.00 93.38 160 ASN A O 1
ATOM 1292 N N . ALA A 1 161 ? -9.054 8.606 6.493 1.00 91.50 161 ALA A N 1
ATOM 1293 C CA . ALA A 1 161 ? -10.275 8.864 7.257 1.00 91.50 161 ALA A CA 1
ATOM 1294 C C . ALA A 1 161 ? -10.462 10.349 7.619 1.00 91.50 161 ALA A C 1
ATOM 1296 O O . ALA A 1 161 ? -9.481 11.063 7.868 1.00 91.50 161 ALA A O 1
ATOM 1297 N N . PRO A 1 162 ? -11.721 10.822 7.699 1.00 89.50 162 PRO A N 1
ATOM 1298 C CA . PRO A 1 162 ? -12.051 12.102 8.312 1.00 89.50 162 PRO A CA 1
ATOM 1299 C C . PRO A 1 162 ? -11.757 12.090 9.821 1.00 89.50 162 PRO A C 1
ATOM 1301 O O . PRO A 1 162 ? -11.390 11.071 10.405 1.00 89.50 162 PRO A O 1
ATOM 1304 N N . ALA A 1 163 ? -11.927 13.241 10.472 1.00 86.25 163 ALA A N 1
ATOM 1305 C CA . ALA A 1 163 ? -11.804 13.331 11.923 1.00 86.25 163 ALA A CA 1
ATOM 1306 C C . ALA A 1 163 ? -12.839 12.430 12.625 1.00 86.25 163 ALA A C 1
ATOM 1308 O O . ALA A 1 163 ? -14.039 12.558 12.395 1.00 86.25 163 ALA A O 1
ATOM 1309 N N . GLY A 1 164 ? -12.364 11.541 13.503 1.00 79.06 164 GLY A N 1
ATOM 1310 C CA . GLY A 1 164 ? -13.178 10.530 14.192 1.00 79.06 164 GLY A CA 1
ATOM 1311 C C . GLY A 1 164 ? -13.877 11.004 15.472 1.00 79.06 164 GLY A C 1
ATOM 1312 O O . GLY A 1 164 ? -14.312 10.175 16.264 1.00 79.06 164 GLY A O 1
ATOM 1313 N N . GLY A 1 165 ? -13.968 12.315 15.706 1.00 76.69 165 GLY A N 1
ATOM 1314 C CA . GLY A 1 165 ? -14.518 12.885 16.939 1.00 76.69 165 GLY A CA 1
ATOM 1315 C C . GLY A 1 165 ? -13.491 13.033 18.069 1.00 76.69 165 GLY A C 1
ATOM 1316 O O . GLY A 1 165 ? -12.282 12.909 17.867 1.00 76.69 165 GLY A O 1
ATOM 1317 N N . ALA A 1 166 ? -13.977 13.366 19.267 1.00 73.94 166 ALA A N 1
ATOM 1318 C CA . ALA A 1 166 ? -13.125 13.679 20.412 1.00 73.94 166 ALA A CA 1
ATOM 1319 C C . ALA A 1 166 ? -12.235 12.487 20.804 1.00 73.94 166 ALA A C 1
ATOM 1321 O O . ALA A 1 166 ? -12.700 11.357 20.923 1.00 73.94 166 ALA A O 1
ATOM 1322 N N . GLY A 1 167 ? -10.943 12.748 21.008 1.00 76.88 167 GLY A N 1
ATOM 1323 C CA . GLY A 1 167 ? -9.966 11.734 21.416 1.00 76.88 167 GLY A CA 1
ATOM 1324 C C . GLY A 1 167 ? -9.385 10.881 20.282 1.00 76.88 167 GLY A C 1
ATOM 1325 O O . GLY A 1 167 ? -8.412 10.172 20.522 1.00 76.88 167 GLY A O 1
ATOM 1326 N N . ILE A 1 168 ? -9.897 10.977 19.047 1.00 81.88 168 ILE A N 1
ATOM 1327 C CA . ILE A 1 168 ? -9.329 10.281 17.881 1.00 81.88 168 ILE A CA 1
ATOM 1328 C C . ILE A 1 168 ? -8.530 11.274 17.034 1.00 81.88 168 ILE A C 1
ATOM 1330 O O . ILE A 1 168 ? -9.076 12.225 16.473 1.00 81.88 168 ILE A O 1
ATOM 1334 N N . ARG A 1 169 ? -7.214 11.055 16.938 1.00 85.56 169 ARG A N 1
ATOM 1335 C CA . ARG A 1 169 ? -6.325 11.869 16.098 1.00 85.56 169 ARG A CA 1
ATOM 1336 C C . ARG A 1 169 ? -6.507 11.503 14.623 1.00 85.56 169 ARG A C 1
ATOM 1338 O O . ARG A 1 169 ? -6.754 10.352 14.280 1.00 85.56 169 ARG A O 1
ATOM 1345 N N . THR A 1 170 ? -6.371 12.498 13.755 1.00 88.31 170 THR A N 1
ATOM 1346 C CA . THR A 1 170 ? -6.340 12.303 12.302 1.00 88.31 170 THR A CA 1
ATOM 1347 C C . THR A 1 170 ? -4.963 11.839 11.832 1.00 88.31 170 THR A C 1
ATOM 1349 O O . THR A 1 170 ? -3.995 11.870 12.593 1.00 88.31 170 THR A O 1
ATOM 1352 N N . SER A 1 171 ? -4.857 11.488 10.548 1.00 88.12 171 SER A N 1
ATOM 1353 C CA . SER A 1 171 ? -3.570 11.239 9.891 1.00 88.12 171 SER A CA 1
ATOM 1354 C C . SER A 1 171 ? -2.631 12.457 9.966 1.00 88.12 171 SER A C 1
ATOM 1356 O O . SER A 1 171 ? -3.067 13.585 10.223 1.00 88.12 171 SER A O 1
ATOM 1358 N N . LEU A 1 172 ? -1.349 12.252 9.634 1.00 87.38 172 LEU A N 1
ATOM 1359 C CA . LEU A 1 172 ? -0.353 13.328 9.493 1.00 87.38 172 LEU A CA 1
ATOM 1360 C C . LEU A 1 172 ? -0.745 14.395 8.456 1.00 87.38 172 LEU A C 1
ATOM 1362 O O . LEU A 1 172 ? -0.245 15.514 8.509 1.00 87.38 172 LEU A O 1
ATOM 1366 N N . ARG A 1 173 ? -1.643 14.063 7.522 1.00 90.81 173 ARG A N 1
ATOM 1367 C CA . ARG A 1 173 ? -2.155 14.978 6.491 1.00 90.81 173 ARG A CA 1
ATOM 1368 C C . ARG A 1 173 ? -3.468 15.660 6.898 1.00 90.81 173 ARG A C 1
ATOM 1370 O O . ARG A 1 173 ? -4.095 16.312 6.071 1.00 90.81 173 ARG A O 1
ATOM 1377 N N . GLY A 1 174 ? -3.900 15.495 8.150 1.00 90.81 174 GLY A N 1
ATOM 1378 C CA . GLY A 1 174 ? -5.205 15.944 8.633 1.00 90.81 174 GLY A CA 1
ATOM 1379 C C . GLY A 1 174 ? -6.318 14.917 8.403 1.00 90.81 174 GLY A C 1
ATOM 1380 O O . GLY A 1 174 ? -6.059 13.746 8.101 1.00 90.81 174 GLY A O 1
ATOM 1381 N N . GLY A 1 175 ? -7.565 15.347 8.620 1.00 91.31 175 GLY A N 1
ATOM 1382 C CA . GLY A 1 175 ? -8.762 14.519 8.456 1.00 91.31 175 GLY A CA 1
ATOM 1383 C C . GLY A 1 175 ? -9.326 14.618 7.041 1.00 91.31 175 GLY A C 1
ATOM 1384 O O . GLY A 1 175 ? -9.635 15.714 6.586 1.00 91.31 175 GLY A O 1
ATOM 1385 N N . GLY A 1 176 ? -9.484 13.477 6.370 1.00 88.75 176 GLY A N 1
ATOM 1386 C CA . GLY A 1 176 ? -10.015 13.390 5.007 1.00 88.75 176 GLY A CA 1
ATOM 1387 C C . GLY A 1 176 ? -9.110 14.035 3.949 1.00 88.75 176 GLY A C 1
ATOM 1388 O O . GLY A 1 176 ? -9.595 14.871 3.186 1.00 88.75 176 GLY A O 1
ATOM 1389 N N . PRO A 1 177 ? -7.803 13.711 3.902 1.00 93.56 177 PRO A N 1
ATOM 1390 C CA . PRO A 1 177 ? -6.885 14.346 2.966 1.00 93.56 177 PRO A CA 1
ATOM 1391 C C . PRO A 1 177 ? -7.221 14.007 1.508 1.00 93.56 177 PRO A C 1
ATOM 1393 O O . PRO A 1 177 ? -7.563 12.871 1.172 1.00 93.56 177 PRO A O 1
ATOM 1396 N N . LEU A 1 178 ? -7.026 14.980 0.617 1.00 94.06 178 LEU A N 1
ATOM 1397 C CA . LEU A 1 178 ? -7.045 14.745 -0.823 1.00 94.06 178 LEU A CA 1
ATOM 1398 C C . LEU A 1 178 ? -5.689 14.187 -1.268 1.00 94.06 178 LEU A C 1
ATOM 1400 O O . LEU A 1 178 ? -4.649 14.799 -1.032 1.00 94.06 178 LEU A O 1
ATOM 1404 N N . THR A 1 179 ? -5.705 13.035 -1.935 1.00 94.00 179 THR A N 1
ATOM 1405 C CA . THR A 1 179 ? -4.508 12.451 -2.553 1.00 94.00 179 THR A CA 1
ATOM 1406 C C . THR A 1 179 ? -4.542 12.692 -4.054 1.00 94.00 179 THR A C 1
ATOM 1408 O O . THR A 1 179 ? -5.534 12.375 -4.708 1.00 94.00 179 THR A O 1
ATOM 1411 N N . VAL A 1 180 ? -3.445 13.216 -4.594 1.00 95.81 180 VAL A N 1
ATOM 1412 C CA . VAL A 1 180 ? -3.232 13.394 -6.033 1.00 95.81 180 VAL A CA 1
ATOM 1413 C C . VAL A 1 180 ? -2.079 12.488 -6.444 1.00 95.81 180 VAL A C 1
ATOM 1415 O O . VAL A 1 180 ? -1.052 12.475 -5.772 1.00 95.81 180 VAL A O 1
ATOM 1418 N N . ALA A 1 181 ? -2.264 11.725 -7.519 1.00 96.69 181 ALA A N 1
ATOM 1419 C CA . ALA A 1 181 ? -1.245 10.845 -8.075 1.00 96.69 181 ALA A CA 1
ATOM 1420 C C . ALA A 1 181 ? -1.057 11.144 -9.564 1.00 96.69 181 ALA A C 1
ATOM 1422 O O . ALA A 1 181 ? -2.031 11.380 -10.283 1.00 96.69 181 ALA A O 1
ATOM 1423 N N . ILE A 1 182 ? 0.193 11.117 -10.012 1.00 97.44 182 ILE A N 1
ATOM 1424 C CA . ILE A 1 182 ? 0.564 11.171 -11.424 1.00 97.44 182 ILE A CA 1
ATOM 1425 C C . ILE A 1 182 ? 0.238 9.811 -12.040 1.00 97.44 182 ILE A C 1
ATOM 1427 O O . ILE A 1 182 ? 0.519 8.771 -11.444 1.00 97.44 182 ILE A O 1
ATOM 1431 N N . ILE A 1 183 ? -0.363 9.816 -13.225 1.00 96.06 183 ILE A N 1
ATOM 1432 C CA . ILE A 1 183 ? -0.710 8.603 -13.968 1.00 96.06 183 ILE A CA 1
ATOM 1433 C C . ILE A 1 183 ? 0.012 8.603 -15.321 1.00 96.06 183 ILE A C 1
ATOM 1435 O O . ILE A 1 183 ? 0.295 9.687 -15.838 1.00 96.06 183 ILE A O 1
ATOM 1439 N N . PRO A 1 184 ? 0.297 7.428 -15.911 1.00 94.50 184 PRO A N 1
ATOM 1440 C CA . PRO A 1 184 ? 0.749 7.354 -17.294 1.00 94.50 184 PRO A CA 1
ATOM 1441 C C . PRO A 1 184 ? -0.257 8.041 -18.225 1.00 94.50 184 PRO A C 1
ATOM 1443 O O . PRO A 1 184 ? -1.468 7.917 -18.045 1.00 94.50 184 PRO A O 1
ATOM 1446 N N . ASP A 1 185 ? 0.242 8.757 -19.229 1.00 91.50 185 ASP A N 1
ATOM 1447 C CA . ASP A 1 185 ? -0.583 9.456 -20.225 1.00 91.50 185 ASP A CA 1
ATOM 1448 C C . ASP A 1 185 ? -1.273 8.510 -21.227 1.00 91.50 185 ASP A C 1
ATOM 1450 O O . ASP A 1 185 ? -2.169 8.923 -21.963 1.00 91.50 185 ASP A O 1
ATOM 1454 N N . GLY A 1 186 ? -0.868 7.237 -21.241 1.00 89.56 186 GLY A N 1
ATOM 1455 C CA . GLY A 1 186 ? -1.408 6.191 -22.103 1.00 89.56 186 GLY A CA 1
ATOM 1456 C C . GLY A 1 186 ? -0.895 6.221 -23.547 1.00 89.56 186 GLY A C 1
ATOM 1457 O O . GLY A 1 186 ? -1.325 5.385 -24.340 1.00 89.56 186 GLY A O 1
ATOM 1458 N N . TYR A 1 187 ? 0.028 7.122 -23.917 1.00 92.19 187 TYR A N 1
ATOM 1459 C CA . TYR A 1 187 ? 0.520 7.209 -25.302 1.00 92.19 187 TYR A CA 1
ATOM 1460 C C . TYR A 1 187 ? 1.379 6.008 -25.701 1.00 92.19 187 TYR A C 1
ATOM 1462 O O . TYR A 1 187 ? 1.315 5.548 -26.842 1.00 92.19 187 TYR A O 1
ATOM 1470 N N . ASN A 1 188 ? 2.182 5.487 -24.772 1.00 92.44 188 ASN A N 1
ATOM 1471 C CA . ASN A 1 188 ? 2.990 4.295 -24.993 1.00 92.44 188 ASN A CA 1
ATOM 1472 C C . ASN A 1 188 ? 2.530 3.165 -24.068 1.00 92.44 188 ASN A C 1
ATOM 1474 O O . ASN A 1 188 ? 2.771 3.195 -22.861 1.00 92.44 188 ASN A O 1
ATOM 1478 N N . ALA A 1 189 ? 1.934 2.124 -24.652 1.00 91.00 189 ALA A N 1
ATOM 1479 C CA . ALA A 1 189 ? 1.455 0.956 -23.919 1.00 91.00 189 ALA A CA 1
ATOM 1480 C C . ALA A 1 189 ? 2.566 0.219 -23.143 1.00 91.00 189 ALA A C 1
ATOM 1482 O O . ALA A 1 189 ? 2.268 -0.480 -22.176 1.00 91.00 189 ALA A O 1
ATOM 1483 N N . ALA A 1 190 ? 3.844 0.373 -23.507 1.00 92.50 190 ALA A N 1
ATOM 1484 C CA . ALA A 1 190 ? 4.952 -0.173 -22.718 1.00 92.50 190 ALA A CA 1
ATOM 1485 C C . ALA A 1 190 ? 5.035 0.456 -21.313 1.00 92.50 190 ALA A C 1
ATOM 1487 O O . ALA A 1 190 ? 5.429 -0.215 -20.362 1.00 92.50 190 ALA A O 1
ATOM 1488 N N . TYR A 1 191 ? 4.603 1.714 -21.174 1.00 95.31 191 TYR A N 1
ATOM 1489 C CA . TYR A 1 191 ? 4.635 2.477 -19.924 1.00 95.31 191 TYR A CA 1
ATOM 1490 C C . TYR A 1 191 ? 3.265 2.588 -19.240 1.00 95.31 191 TYR A C 1
ATOM 1492 O O . TYR A 1 191 ? 3.158 3.143 -18.153 1.00 95.31 191 TYR A O 1
ATOM 1500 N N . ASP A 1 192 ? 2.211 2.021 -19.827 1.00 95.00 192 ASP A N 1
ATOM 1501 C CA . ASP A 1 192 ? 0.884 1.946 -19.210 1.00 95.00 192 ASP A CA 1
ATOM 1502 C C . ASP A 1 192 ? 0.749 0.678 -18.348 1.00 95.00 192 ASP A C 1
ATOM 1504 O O . ASP A 1 192 ? 0.037 -0.278 -18.679 1.00 95.00 192 ASP A O 1
ATOM 1508 N N . THR A 1 193 ? 1.540 0.614 -17.274 1.00 97.00 193 THR A N 1
ATOM 1509 C CA . THR A 1 193 ? 1.547 -0.511 -16.326 1.00 97.00 193 THR A CA 1
ATOM 1510 C C . THR A 1 193 ? 1.420 -0.022 -14.888 1.00 97.00 193 THR A C 1
ATOM 1512 O O . THR A 1 193 ? 1.702 1.135 -14.571 1.00 97.00 193 THR A O 1
ATOM 1515 N N . LEU A 1 194 ? 1.039 -0.927 -13.986 1.00 97.75 194 LEU A N 1
ATOM 1516 C CA . LEU A 1 194 ? 0.928 -0.639 -12.560 1.00 97.75 194 LEU A CA 1
ATOM 1517 C C . LEU A 1 194 ? 2.278 -0.222 -11.952 1.00 97.75 194 LEU A C 1
ATOM 1519 O O . LEU A 1 194 ? 2.298 0.643 -11.082 1.00 97.75 194 LEU A O 1
ATOM 1523 N N . TRP A 1 195 ? 3.398 -0.774 -12.440 1.00 98.44 195 TRP A N 1
ATOM 1524 C CA . TRP A 1 195 ? 4.737 -0.320 -12.048 1.00 98.44 195 TRP A CA 1
ATOM 1525 C C . TRP A 1 195 ? 4.947 1.155 -12.383 1.00 98.44 195 TRP A C 1
ATOM 1527 O O . TRP A 1 195 ? 5.305 1.921 -11.499 1.00 98.44 195 TRP A O 1
ATOM 1537 N N . HIS A 1 196 ? 4.681 1.571 -13.623 1.00 98.44 196 HIS A N 1
ATOM 1538 C CA . HIS A 1 196 ? 4.891 2.959 -14.036 1.00 98.44 196 HIS A CA 1
ATOM 1539 C C . HIS A 1 196 ? 3.947 3.917 -13.307 1.00 98.44 196 HIS A C 1
ATOM 1541 O O . HIS A 1 196 ? 4.379 4.987 -12.893 1.00 98.44 196 HIS A O 1
ATOM 1547 N N . LEU A 1 197 ? 2.695 3.514 -13.059 1.00 98.19 197 LEU A N 1
ATOM 1548 C CA . LEU A 1 197 ? 1.779 4.269 -12.202 1.00 98.19 197 LEU A CA 1
ATOM 1549 C C . LEU A 1 197 ? 2.365 4.498 -10.799 1.00 98.19 197 LEU A C 1
ATOM 1551 O O . LEU A 1 197 ? 2.289 5.603 -10.272 1.00 98.19 197 LEU A O 1
ATOM 1555 N N . VAL A 1 198 ? 2.963 3.475 -10.189 1.00 98.69 198 VAL A N 1
ATOM 1556 C CA . VAL A 1 198 ? 3.595 3.604 -8.869 1.00 98.69 198 VAL A CA 1
ATOM 1557 C C . VAL A 1 198 ? 4.878 4.437 -8.947 1.00 98.69 198 VAL A C 1
ATOM 1559 O O . VAL A 1 198 ? 5.028 5.392 -8.190 1.00 98.69 198 VAL A O 1
ATOM 1562 N N . TRP A 1 199 ? 5.776 4.124 -9.882 1.00 98.56 199 TRP A N 1
ATOM 1563 C CA . TRP A 1 199 ? 7.106 4.728 -10.003 1.00 98.56 199 TRP A CA 1
ATOM 1564 C C . TRP A 1 199 ? 7.069 6.217 -10.363 1.00 98.56 199 TRP A C 1
ATOM 1566 O O . TRP A 1 199 ? 7.880 6.989 -9.859 1.00 98.56 199 TRP A O 1
ATOM 1576 N N . LEU A 1 200 ? 6.072 6.655 -11.145 1.00 98.12 200 LEU A N 1
ATOM 1577 C CA . LEU A 1 200 ? 5.812 8.077 -11.418 1.00 98.12 200 LEU A CA 1
ATOM 1578 C C . LEU A 1 200 ? 5.565 8.913 -10.156 1.00 98.12 200 LEU A C 1
ATOM 1580 O O . LEU A 1 200 ? 5.689 10.133 -10.200 1.00 98.12 200 LEU A O 1
ATOM 1584 N N . ASN A 1 201 ? 5.222 8.270 -9.040 1.00 98.19 201 ASN A N 1
ATOM 1585 C CA . ASN A 1 201 ? 4.955 8.913 -7.759 1.00 98.19 201 ASN A CA 1
ATOM 1586 C C . ASN A 1 201 ? 6.058 8.648 -6.717 1.00 98.19 201 ASN A C 1
ATOM 1588 O O . ASN A 1 201 ? 5.862 8.949 -5.540 1.00 98.19 201 ASN A O 1
ATOM 1592 N N . VAL A 1 202 ? 7.199 8.084 -7.130 1.00 98.06 202 VAL A N 1
ATOM 1593 C CA . VAL A 1 202 ? 8.381 7.884 -6.282 1.00 98.06 202 VAL A CA 1
ATOM 1594 C C . VAL A 1 202 ? 9.338 9.060 -6.462 1.00 98.06 202 VAL A C 1
ATOM 1596 O O . VAL A 1 202 ? 9.735 9.391 -7.579 1.00 98.06 202 VAL A O 1
ATOM 1599 N N . LEU A 1 203 ? 9.714 9.679 -5.348 1.00 97.25 203 LEU A N 1
ATOM 1600 C CA . LEU A 1 203 ? 10.653 10.792 -5.267 1.00 97.25 203 LEU A CA 1
ATOM 1601 C C . LEU A 1 203 ? 12.098 10.286 -5.223 1.00 97.25 203 LEU A C 1
ATOM 1603 O O . LEU A 1 203 ? 12.393 9.286 -4.565 1.00 97.25 203 LEU A O 1
ATOM 1607 N N . ILE A 1 204 ? 13.005 11.025 -5.862 1.00 96.81 204 ILE A N 1
ATOM 1608 C CA . ILE A 1 204 ? 14.453 10.866 -5.668 1.00 96.81 204 ILE A CA 1
ATOM 1609 C C . ILE A 1 204 ? 14.873 11.378 -4.282 1.00 96.81 204 ILE A C 1
ATOM 1611 O O . ILE A 1 204 ? 14.199 12.234 -3.702 1.00 96.81 204 ILE A O 1
ATOM 1615 N N . SER A 1 205 ? 16.018 10.915 -3.772 1.00 92.88 205 SER A N 1
ATOM 1616 C CA . SER A 1 205 ? 16.561 11.315 -2.460 1.00 92.88 205 SER A CA 1
ATOM 1617 C C . SER A 1 205 ? 16.579 12.835 -2.257 1.00 92.88 205 SER A C 1
ATOM 1619 O O . SER A 1 205 ? 16.118 13.332 -1.232 1.00 92.88 205 SER A O 1
ATOM 1621 N N . LYS A 1 206 ? 17.030 13.587 -3.267 1.00 91.56 206 LYS A N 1
ATOM 1622 C CA . LYS A 1 206 ? 17.087 15.056 -3.232 1.00 91.56 206 LYS A CA 1
ATOM 1623 C C . LYS A 1 206 ? 15.712 15.718 -3.075 1.00 91.56 206 LYS A C 1
ATOM 1625 O O . LYS A 1 206 ? 15.601 16.759 -2.436 1.00 91.56 206 LYS A O 1
ATOM 1630 N N . ASP A 1 207 ? 14.659 15.149 -3.657 1.00 93.38 207 ASP A N 1
ATOM 1631 C CA . ASP A 1 207 ? 13.310 15.711 -3.539 1.00 93.38 207 ASP A CA 1
ATOM 1632 C C . ASP A 1 207 ? 12.629 15.302 -2.230 1.00 93.38 207 ASP A C 1
ATOM 1634 O O . ASP A 1 207 ? 11.812 16.065 -1.712 1.00 93.38 207 ASP A O 1
ATOM 1638 N N . LEU A 1 208 ? 13.010 14.167 -1.629 1.00 89.56 208 LEU A N 1
ATOM 1639 C CA . LEU A 1 208 ? 12.579 13.821 -0.2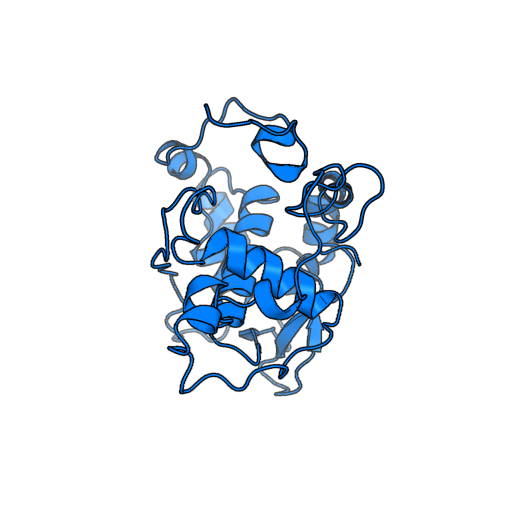70 1.00 89.56 208 LEU A CA 1
ATOM 1640 C C . LEU A 1 208 ? 13.037 14.859 0.761 1.00 89.56 208 LEU A C 1
ATOM 1642 O O . LEU A 1 208 ? 12.269 15.174 1.669 1.00 89.56 208 LEU A O 1
ATOM 1646 N N . GLU A 1 209 ? 14.227 15.444 0.599 1.00 84.75 209 GLU A N 1
ATOM 1647 C CA . GLU A 1 209 ? 14.733 16.530 1.463 1.00 84.75 209 GLU A CA 1
ATOM 1648 C C . GLU A 1 209 ? 13.837 17.771 1.457 1.00 84.75 209 GLU A C 1
ATOM 1650 O O . GLU A 1 209 ? 13.848 18.561 2.398 1.00 84.75 209 GLU A O 1
ATOM 1655 N N . ARG A 1 210 ? 13.046 17.949 0.397 1.00 87.94 210 ARG A N 1
ATOM 1656 C CA . ARG A 1 210 ? 12.121 19.078 0.244 1.00 87.94 210 ARG A CA 1
ATOM 1657 C C . ARG A 1 210 ? 10.773 18.817 0.916 1.00 87.94 210 ARG A C 1
ATOM 1659 O O . ARG A 1 210 ? 9.917 19.700 0.931 1.00 87.94 210 ARG A O 1
ATOM 1666 N N . THR A 1 211 ? 10.568 17.612 1.440 1.00 87.44 211 THR A N 1
ATOM 1667 C CA . THR A 1 211 ? 9.397 17.246 2.241 1.00 87.44 211 THR A CA 1
ATOM 1668 C C . THR A 1 211 ? 9.658 17.508 3.729 1.00 87.44 211 THR A C 1
ATOM 1670 O O . THR A 1 211 ? 10.752 17.894 4.124 1.00 87.44 211 THR A O 1
ATOM 1673 N N . ASN A 1 212 ? 8.675 17.245 4.594 1.00 81.94 212 ASN A N 1
ATOM 1674 C CA . ASN A 1 212 ? 8.865 17.282 6.053 1.00 81.94 212 ASN A CA 1
ATOM 1675 C C . ASN A 1 212 ? 9.571 16.020 6.601 1.00 81.94 212 ASN A C 1
ATOM 1677 O O . ASN A 1 212 ? 9.351 15.635 7.750 1.00 81.94 212 ASN A O 1
ATOM 1681 N N . CYS A 1 213 ? 10.357 15.327 5.775 1.00 83.56 213 CYS A N 1
ATOM 1682 C CA . CYS A 1 213 ? 11.110 14.147 6.176 1.00 83.56 213 CYS A CA 1
ATOM 1683 C C . CYS A 1 213 ? 12.425 14.551 6.854 1.00 83.56 213 CYS A C 1
ATOM 1685 O O . CYS A 1 213 ? 13.131 15.444 6.392 1.00 83.56 213 CYS A O 1
ATOM 1687 N N . THR A 1 214 ? 12.791 13.843 7.921 1.00 85.44 214 THR A N 1
ATOM 1688 C CA . THR A 1 214 ? 14.091 13.999 8.580 1.00 85.44 214 THR A CA 1
ATOM 1689 C C . THR A 1 214 ? 15.012 12.859 8.152 1.00 85.44 214 THR A C 1
ATOM 1691 O O . THR A 1 214 ? 14.975 11.783 8.746 1.00 85.44 214 THR A O 1
ATOM 1694 N N . LEU A 1 215 ? 15.864 13.086 7.144 1.00 82.31 215 LEU A N 1
ATOM 1695 C CA . LEU A 1 215 ? 16.723 12.038 6.564 1.00 82.31 215 LEU A CA 1
ATOM 1696 C C . LEU A 1 215 ? 17.688 11.370 7.556 1.00 82.31 215 LEU A C 1
ATOM 1698 O O . LEU A 1 215 ? 18.125 10.244 7.325 1.00 82.31 215 LEU A O 1
ATOM 1702 N N . SER A 1 216 ? 18.041 12.033 8.656 1.00 86.50 216 SER A N 1
ATOM 1703 C CA . SER A 1 216 ? 18.909 11.447 9.682 1.00 86.50 216 SER A CA 1
ATOM 1704 C C . SER A 1 216 ? 18.211 10.383 10.538 1.00 86.50 216 SER A C 1
ATOM 1706 O O . SER A 1 216 ? 18.894 9.580 11.173 1.00 86.50 216 SER A O 1
ATOM 1708 N N . LEU A 1 217 ? 16.873 10.333 10.546 1.00 88.12 217 LEU A N 1
ATOM 1709 C CA . LEU A 1 217 ? 16.109 9.332 11.290 1.00 88.12 217 LEU A CA 1
ATOM 1710 C C . LEU A 1 217 ? 16.020 8.033 10.488 1.00 88.12 217 LEU A C 1
ATOM 1712 O O . LEU A 1 217 ? 15.185 7.866 9.601 1.00 88.12 217 LEU A O 1
ATOM 1716 N N . GLN A 1 21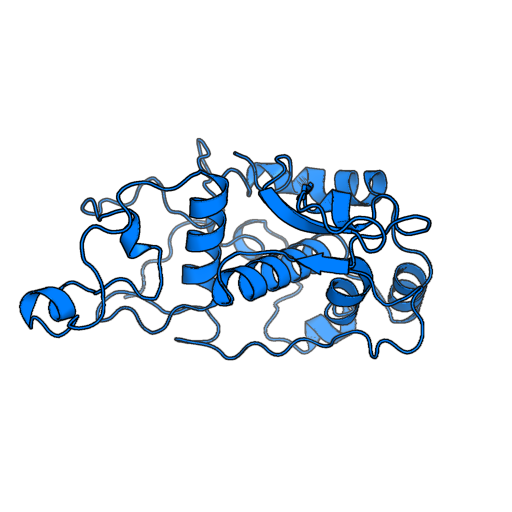8 ? 16.930 7.111 10.793 1.00 85.69 218 GLN A N 1
ATOM 1717 C CA . GLN A 1 218 ? 17.060 5.836 10.085 1.00 85.69 218 GLN A CA 1
ATOM 1718 C C . GLN A 1 218 ? 16.543 4.632 10.874 1.00 85.69 218 GLN A C 1
ATOM 1720 O O . GLN A 1 218 ? 16.489 3.529 10.316 1.00 85.69 218 GLN A O 1
ATOM 1725 N N . ASP A 1 219 ? 16.157 4.834 12.134 1.00 90.88 219 ASP A N 1
ATOM 1726 C CA . ASP A 1 219 ? 15.569 3.800 12.975 1.00 90.88 219 ASP A CA 1
ATOM 1727 C C . ASP A 1 219 ? 14.213 3.334 12.427 1.00 90.88 219 ASP A C 1
ATOM 1729 O O . ASP A 1 219 ? 13.524 4.032 11.678 1.00 90.88 219 ASP A O 1
ATOM 1733 N N . SER A 1 220 ? 13.827 2.108 12.774 1.00 90.62 220 SER A N 1
ATOM 1734 C CA . SER A 1 220 ? 12.599 1.527 12.242 1.00 90.62 220 SER A CA 1
ATOM 1735 C C . SER A 1 220 ? 11.333 2.189 12.759 1.00 90.62 220 SER A C 1
ATOM 1737 O O . SER A 1 220 ? 10.343 2.174 12.042 1.00 90.62 220 SER A O 1
ATOM 1739 N N . ALA A 1 221 ? 11.348 2.775 13.958 1.00 90.75 221 ALA A N 1
ATOM 1740 C CA . ALA A 1 221 ? 10.186 3.462 14.516 1.00 90.75 221 ALA A CA 1
ATOM 1741 C C . ALA A 1 221 ? 9.911 4.794 13.795 1.00 90.75 221 ALA A C 1
ATOM 1743 O O . ALA A 1 221 ? 8.759 5.203 13.668 1.00 90.75 221 ALA A O 1
ATOM 1744 N N . ALA A 1 222 ? 10.948 5.447 13.261 1.00 89.56 222 ALA A N 1
ATOM 1745 C CA . ALA A 1 222 ? 10.808 6.613 12.394 1.00 89.56 222 ALA A CA 1
ATOM 1746 C C . ALA A 1 222 ? 10.234 6.266 11.010 1.00 89.56 222 ALA A C 1
ATOM 1748 O O . ALA A 1 222 ? 9.527 7.083 10.420 1.00 89.56 222 ALA A O 1
ATOM 1749 N N . LYS A 1 223 ? 10.515 5.061 10.497 1.00 90.81 223 LYS A N 1
ATOM 1750 C CA . LYS A 1 223 ? 10.014 4.573 9.196 1.00 90.81 223 LYS A CA 1
ATOM 1751 C C . LYS A 1 223 ? 8.621 3.954 9.300 1.00 90.81 223 LYS A C 1
ATOM 1753 O O . LYS A 1 223 ? 7.766 4.188 8.450 1.00 90.81 223 LYS A O 1
ATOM 1758 N N . PHE A 1 224 ? 8.393 3.187 10.358 1.00 94.06 224 PHE A N 1
ATOM 1759 C CA . PHE A 1 224 ? 7.177 2.433 10.632 1.00 94.06 224 PHE A CA 1
ATOM 1760 C C . PHE A 1 224 ? 6.668 2.840 12.019 1.00 94.06 224 PHE A C 1
ATOM 1762 O O . PHE A 1 224 ? 7.107 2.277 13.020 1.00 94.06 224 PHE A O 1
ATOM 1769 N N . PRO A 1 225 ? 5.745 3.814 12.119 1.00 90.00 225 PRO A N 1
ATOM 1770 C CA . PRO A 1 225 ? 5.323 4.362 13.411 1.00 90.00 225 PRO A CA 1
ATOM 1771 C C . PRO A 1 225 ? 4.740 3.335 14.391 1.00 90.00 225 PRO A C 1
ATOM 1773 O O . PRO A 1 225 ? 4.796 3.544 15.595 1.00 90.00 225 PRO A O 1
ATOM 1776 N N . TRP A 1 226 ? 4.203 2.222 13.886 1.00 93.06 226 TRP A N 1
ATOM 1777 C CA . TRP A 1 226 ? 3.680 1.112 14.692 1.00 93.06 226 TRP A CA 1
ATOM 1778 C C . TRP A 1 226 ? 4.772 0.161 15.217 1.00 93.06 226 TRP A C 1
ATOM 1780 O O . TRP A 1 226 ? 4.466 -0.804 15.903 1.00 93.06 226 TRP A O 1
ATOM 1790 N N . ALA A 1 227 ? 6.040 0.405 14.877 1.00 93.25 227 ALA A N 1
ATOM 1791 C CA . ALA A 1 227 ? 7.202 -0.310 15.403 1.00 93.25 227 ALA A CA 1
ATOM 1792 C C . ALA A 1 227 ? 7.891 0.432 16.562 1.00 93.25 227 ALA A C 1
ATOM 1794 O O . ALA A 1 227 ? 8.938 -0.011 17.032 1.00 93.25 227 ALA A O 1
ATOM 1795 N N . GLY A 1 228 ? 7.369 1.595 16.960 1.00 89.12 228 GLY A N 1
ATOM 1796 C CA . GLY A 1 228 ? 7.873 2.388 18.077 1.00 89.12 228 GLY A CA 1
ATOM 1797 C C . GLY A 1 228 ? 6.870 2.480 19.219 1.00 89.12 228 GLY A C 1
ATOM 1798 O O . GLY A 1 228 ? 5.705 2.126 19.064 1.00 89.12 228 GLY A O 1
ATOM 1799 N N . ASP A 1 229 ? 7.324 3.013 20.351 1.00 84.94 229 ASP A N 1
ATOM 1800 C CA . ASP A 1 229 ? 6.473 3.202 21.525 1.00 84.94 229 ASP A CA 1
ATOM 1801 C C . ASP A 1 229 ? 5.299 4.153 21.251 1.00 84.94 229 ASP A C 1
ATOM 1803 O O . ASP A 1 229 ? 5.434 5.182 20.571 1.00 84.94 229 ASP A O 1
ATOM 1807 N N . ILE A 1 230 ? 4.156 3.862 21.878 1.00 78.00 230 ILE A N 1
ATOM 1808 C CA . ILE A 1 230 ? 2.986 4.741 21.863 1.00 78.00 230 ILE A CA 1
ATOM 1809 C C . ILE A 1 230 ? 3.366 6.109 22.431 1.00 78.00 230 ILE A C 1
ATOM 1811 O O . ILE A 1 230 ? 3.770 6.251 23.588 1.00 78.00 230 ILE A O 1
ATOM 1815 N N . ARG A 1 231 ? 3.119 7.157 21.647 1.00 75.81 231 ARG A N 1
ATOM 1816 C CA . ARG A 1 231 ? 3.191 8.538 22.128 1.00 75.81 231 ARG A CA 1
ATOM 1817 C C . ARG A 1 231 ? 1.797 9.010 22.515 1.00 75.81 231 ARG A C 1
ATOM 1819 O O . ARG A 1 231 ? 0.960 9.270 21.655 1.00 75.81 231 ARG A O 1
ATOM 1826 N N . ILE A 1 232 ? 1.552 9.146 23.813 1.00 71.00 232 ILE A N 1
ATOM 1827 C CA . ILE A 1 232 ? 0.293 9.694 24.325 1.00 71.00 232 ILE A CA 1
ATOM 1828 C C . ILE A 1 232 ? 0.360 11.220 24.219 1.00 71.00 232 ILE A C 1
ATOM 1830 O O . ILE A 1 232 ? 1.236 11.857 24.806 1.00 71.00 232 ILE A O 1
ATOM 1834 N N . SER A 1 233 ? -0.559 11.820 23.460 1.00 65.94 233 SER A N 1
ATOM 1835 C CA . SER A 1 233 ? -0.710 13.275 23.464 1.00 65.94 233 SER A CA 1
ATOM 1836 C C . SER A 1 233 ? -1.305 13.725 24.796 1.00 65.94 233 SER A C 1
ATOM 1838 O O . SER A 1 233 ? -2.322 13.163 25.205 1.00 65.94 233 SER A O 1
ATOM 1840 N N . LYS A 1 234 ? -0.699 14.733 25.430 1.00 54.28 234 LYS A N 1
ATOM 1841 C CA . LYS A 1 234 ? -1.330 15.469 26.532 1.00 54.28 234 LYS A CA 1
ATOM 1842 C C . LYS A 1 234 ? -2.569 16.224 26.056 1.00 54.28 234 LYS A C 1
ATOM 1844 O O . LYS A 1 234 ? -2.598 16.612 24.862 1.00 54.28 234 LYS A O 1
#

Secondary structure (DSSP, 8-state):
-BTTTS--EEEEESS---EEEE-GGGTTTTTTTS-EEEE--SSHHHHHHHHHHHHHHHHHH---SSHHHHHHHHHSPPPHHHHHHHHGGGGGG-BSS-SS--TT--TT-------GGGGSTTSPPHHHHHTT--TTS-TTS-S---HHHHHHHHHHHHHH----STT-PPBTTBSSPPP------SS-TTT-SHHHHHHTTPPPHHHHTTTT--TT--SHHHH-GGGS------